Protein AF-A0AAD4DFZ8-F1 (afdb_monomer_lite)

InterPro domains:
  IPR004160 Translation elongation factor EFTu/EF1A, C-terminal [PF03143] (106-164)
  IPR004161 Translation elongation factor EFTu-like, domain 2 [PF03144] (29-102)
  IPR009000 Translation protein, beta-barrel domain superfamily [SSF50447] (11-107)
  IPR009001 Translation elongation factor EF1A/initiation factor IF2gamma, C-terminal [SSF50465] (112-164)
  IPR033720 Elongation factor Tu, domain 2 [cd03697] (15-105)
  IPR050055 Elongation factor Tu GTPase [PTHR43721] (11-178)

Foldseek 3Di:
DDDPDPCQAEQPAWWKWFFADWDADPPQGIKTKGATAYHKDFQQAWKWWAWQDDIFIWGQNWKDDPNDTDRMDTGRGTIITRIAGDPDGDDSVNDDGQIMITHPPQWHWDQKDKFWKFFAAVVSQADPFKDFFQDWDWKDAPNDTFIWTKHAPPPGGIDGHRDLPDDDDDDPDDDDHIIMIGTPITHIAGGDPPAGPGDWIDDRGMTTDGDDDDDDPDDDDDDD

Radius of gyration: 20.68 Å; chains: 1; bounding box: 51×57×60 Å

Organism: NCBI:txid604196

Sequence (224 aa):
MDSKAEDIGPVDGPFLMPIAGVYTISGRGTVVSGRIERGLVRVGDEVEIVGLRYTIQATCTGLEMFHKSLSEAKAGDNVGVLLHGVKRGVKREDLERGQVLAKPGSIKAYAEFEAKVHVLSKEEGGRQLPFFSDYRPQFYFRIVDISGSIELPEGKELVAPGDDNNPQPNRSHHEETFTKKKSTMPWISFNKTGHVELGFFEQKNIMVFRKSDDPPDLNPTGHV

Secondary structure (DSSP, 8-state):
----------TTSPPEEE--EEEEETTTEEEEEEE--BSEEETT-EEEEEESEEEEEEEEEEEEETTEEESEEETT-EEEEEEEESSS---GGG--BTBEEESTTSEEEEEEEEEEEE---TTTT--SS-EETTB--EEEETTEEEEEEEEPPTT--EE-TT---S-----SS-----EEEEEEEEEEEE-SSS---PPPEEETTEEEE---------------

Structure (mmCIF, N/CA/C/O backbone):
data_AF-A0AAD4DFZ8-F1
#
_entry.id   AF-A0AAD4DFZ8-F1
#
loop_
_atom_site.group_PDB
_atom_site.id
_atom_site.type_symbol
_atom_site.label_atom_id
_atom_site.label_alt_id
_atom_site.label_comp_id
_atom_site.label_asym_id
_atom_site.label_entity_id
_atom_site.label_seq_id
_atom_site.pdbx_PDB_ins_code
_atom_site.Cartn_x
_atom_site.Cartn_y
_atom_site.Cartn_z
_atom_site.occupancy
_atom_site.B_iso_or_equiv
_atom_site.auth_seq_id
_atom_site.auth_comp_id
_atom_site.auth_asym_id
_atom_site.auth_atom_id
_atom_site.pdbx_PDB_model_num
ATOM 1 N N . MET A 1 1 ? 26.128 5.327 21.885 1.00 37.16 1 MET A N 1
ATOM 2 C CA . MET A 1 1 ? 25.264 5.831 20.797 1.00 37.16 1 MET A CA 1
ATOM 3 C C . MET A 1 1 ? 24.724 4.601 20.109 1.00 37.16 1 MET A C 1
ATOM 5 O O . MET A 1 1 ? 25.375 4.076 19.214 1.00 37.16 1 MET A O 1
ATOM 9 N N . ASP A 1 2 ? 23.616 4.082 20.623 1.00 39.50 2 ASP A N 1
ATOM 10 C CA . ASP A 1 2 ? 23.009 2.864 20.099 1.00 39.50 2 ASP A CA 1
ATOM 11 C C . ASP A 1 2 ? 22.374 3.203 18.756 1.00 39.50 2 ASP A C 1
ATOM 13 O O . ASP A 1 2 ? 21.376 3.922 18.676 1.00 39.50 2 ASP A O 1
ATOM 17 N N . SER A 1 3 ? 23.017 2.753 17.681 1.00 41.94 3 SER A N 1
ATOM 18 C CA . SER A 1 3 ? 22.401 2.743 16.365 1.00 41.94 3 SER A CA 1
ATOM 19 C C . SER A 1 3 ? 21.238 1.761 16.446 1.00 41.94 3 SER A C 1
ATOM 21 O O . SER A 1 3 ? 21.432 0.552 16.543 1.00 41.94 3 SER A O 1
ATOM 23 N N . LYS A 1 4 ? 20.005 2.281 16.475 1.00 44.19 4 LYS A N 1
ATOM 24 C CA . LYS A 1 4 ? 18.825 1.456 16.217 1.00 44.19 4 LYS A CA 1
ATOM 25 C C . LYS A 1 4 ? 19.062 0.790 14.865 1.00 44.19 4 LYS A C 1
ATOM 27 O O . LYS A 1 4 ? 19.159 1.496 13.863 1.00 44.19 4 LYS A O 1
ATOM 32 N N . ALA A 1 5 ? 19.207 -0.533 14.851 1.00 47.81 5 ALA A N 1
ATOM 33 C CA . ALA A 1 5 ? 19.161 -1.293 13.614 1.00 47.81 5 ALA A CA 1
ATOM 34 C C . ALA A 1 5 ? 17.859 -0.900 12.903 1.00 47.81 5 ALA A C 1
ATOM 36 O O . ALA A 1 5 ? 16.781 -1.019 13.489 1.00 47.81 5 ALA A O 1
ATOM 37 N N . GLU A 1 6 ? 17.964 -0.330 11.701 1.00 50.34 6 GLU A N 1
ATOM 38 C CA . GLU A 1 6 ? 16.782 -0.082 10.885 1.00 50.34 6 GLU A CA 1
ATOM 39 C C . GLU A 1 6 ? 16.107 -1.428 10.637 1.00 50.34 6 GLU A C 1
ATOM 41 O O . GLU A 1 6 ? 16.759 -2.391 10.238 1.00 50.34 6 GLU A O 1
ATOM 46 N N . ASP A 1 7 ? 14.806 -1.494 10.900 1.00 54.72 7 ASP A N 1
ATOM 47 C CA . ASP A 1 7 ? 13.991 -2.650 10.559 1.00 54.72 7 ASP A CA 1
ATOM 48 C C . ASP A 1 7 ? 13.948 -2.760 9.023 1.00 54.72 7 ASP A C 1
ATOM 50 O O . ASP A 1 7 ? 13.258 -2.011 8.311 1.00 54.72 7 ASP A O 1
ATOM 54 N N . ILE A 1 8 ? 14.831 -3.606 8.494 1.00 59.16 8 ILE A N 1
ATOM 55 C CA . ILE A 1 8 ? 14.906 -3.979 7.087 1.00 59.16 8 ILE A CA 1
ATOM 56 C C . ILE A 1 8 ? 13.941 -5.151 6.951 1.00 59.16 8 ILE A C 1
ATOM 58 O O . ILE A 1 8 ? 14.222 -6.244 7.437 1.00 59.16 8 ILE A O 1
ATOM 62 N N . GLY A 1 9 ? 12.780 -4.910 6.340 1.00 60.78 9 GLY A N 1
ATOM 63 C CA . GLY A 1 9 ? 11.744 -5.934 6.232 1.00 60.78 9 GLY A CA 1
ATOM 64 C C . GLY A 1 9 ? 12.221 -7.205 5.509 1.00 60.78 9 GLY A C 1
ATOM 65 O O . GLY A 1 9 ? 13.266 -7.211 4.851 1.00 60.78 9 GLY A O 1
ATOM 66 N N . PRO A 1 10 ? 11.483 -8.321 5.630 1.00 74.25 10 PRO A N 1
ATOM 67 C CA . PRO A 1 10 ? 11.998 -9.627 5.244 1.00 74.25 10 PRO A CA 1
ATOM 68 C C . PRO A 1 10 ? 12.215 -9.730 3.730 1.00 74.25 10 PRO A C 1
ATOM 70 O O . PRO A 1 10 ? 11.312 -9.471 2.928 1.00 74.25 10 PRO A O 1
ATOM 73 N N . VAL A 1 11 ? 13.413 -10.168 3.335 1.00 76.31 11 VAL A N 1
ATOM 74 C CA . VAL A 1 11 ? 13.773 -10.403 1.926 1.00 76.31 11 VAL A CA 1
ATOM 75 C C . VAL A 1 11 ? 13.082 -11.656 1.372 1.00 76.31 11 VAL A C 1
ATOM 77 O O . VAL A 1 11 ? 12.754 -11.696 0.190 1.00 76.31 11 VAL A O 1
ATOM 80 N N . ASP A 1 12 ? 12.762 -12.636 2.221 1.00 75.31 12 ASP A N 1
ATOM 81 C CA . ASP A 1 12 ? 12.193 -13.932 1.812 1.00 75.31 12 ASP A CA 1
ATOM 82 C C . ASP A 1 12 ? 10.672 -13.907 1.535 1.00 75.31 12 ASP A C 1
ATOM 84 O O . ASP A 1 12 ? 10.039 -14.943 1.331 1.00 75.31 12 ASP A O 1
ATOM 88 N N . GLY A 1 13 ? 10.052 -12.722 1.512 1.00 83.88 13 GLY A N 1
ATOM 89 C CA . GLY A 1 13 ? 8.619 -12.548 1.254 1.00 83.88 13 GLY A CA 1
ATOM 90 C C . GLY A 1 13 ? 8.271 -12.155 -0.191 1.00 83.88 13 GLY A C 1
ATOM 91 O O . GLY A 1 13 ? 9.140 -11.770 -0.973 1.00 83.88 13 GLY A O 1
ATOM 92 N N . PRO A 1 14 ? 6.980 -12.194 -0.580 1.00 90.69 14 PRO A N 1
ATOM 93 C CA . PRO A 1 14 ? 6.557 -11.652 -1.867 1.00 90.69 14 PRO A CA 1
ATOM 94 C C . PRO A 1 14 ? 6.787 -10.137 -1.911 1.00 90.69 14 PRO A C 1
ATOM 96 O O . PRO A 1 14 ? 6.485 -9.439 -0.935 1.00 90.69 14 PRO A O 1
ATOM 99 N N . PHE A 1 15 ? 7.279 -9.664 -3.062 1.00 94.88 15 PHE A N 1
ATOM 100 C CA . PHE A 1 15 ? 7.566 -8.257 -3.331 1.00 94.88 15 PHE A CA 1
ATOM 101 C C . PHE A 1 15 ? 6.395 -7.345 -2.969 1.00 94.88 15 PHE A C 1
ATOM 103 O O . PHE A 1 15 ? 5.250 -7.621 -3.343 1.00 94.88 15 PHE A O 1
ATOM 110 N N . LEU A 1 16 ? 6.710 -6.266 -2.257 1.00 93.50 16 LEU A N 1
ATOM 111 C CA . LEU A 1 16 ? 5.768 -5.255 -1.805 1.00 93.50 16 LEU A CA 1
ATOM 112 C C . LEU A 1 16 ? 6.501 -3.924 -1.618 1.00 93.50 16 LEU A C 1
ATOM 114 O O . LEU A 1 16 ? 7.424 -3.808 -0.808 1.00 93.50 16 LEU A O 1
ATOM 118 N N . MET A 1 17 ? 6.048 -2.911 -2.346 1.00 95.00 17 MET A N 1
ATOM 119 C CA . MET A 1 17 ? 6.567 -1.552 -2.279 1.00 95.00 17 MET A CA 1
ATOM 120 C C . MET A 1 17 ? 5.404 -0.549 -2.327 1.00 95.00 17 MET A C 1
ATOM 122 O O . MET A 1 17 ? 4.762 -0.409 -3.373 1.00 95.00 17 MET A O 1
ATOM 126 N N . PRO A 1 18 ? 5.107 0.170 -1.230 1.00 93.56 18 PRO A N 1
ATOM 127 C CA . PRO A 1 18 ? 4.174 1.290 -1.272 1.00 93.56 18 PRO A CA 1
ATOM 128 C C . PRO A 1 18 ? 4.669 2.387 -2.216 1.00 93.56 18 PRO A C 1
ATOM 130 O O . PRO A 1 18 ? 5.837 2.774 -2.186 1.00 93.56 18 PRO A O 1
ATOM 133 N N . ILE A 1 19 ? 3.764 2.912 -3.036 1.00 94.75 19 ILE A N 1
ATOM 134 C CA . ILE A 1 19 ? 4.054 3.976 -3.995 1.00 94.75 19 ILE A CA 1
ATOM 135 C C . ILE A 1 19 ? 4.011 5.318 -3.265 1.00 94.75 19 ILE A C 1
ATOM 137 O O . ILE A 1 19 ? 2.943 5.818 -2.909 1.00 94.75 19 ILE A O 1
ATOM 141 N N . ALA A 1 20 ? 5.184 5.912 -3.058 1.00 94.44 20 ALA A N 1
ATOM 142 C CA . ALA A 1 20 ? 5.375 7.225 -2.448 1.00 94.44 20 ALA A CA 1
ATOM 143 C C . ALA A 1 20 ? 5.309 8.374 -3.466 1.00 94.44 20 ALA A C 1
ATOM 145 O O . ALA A 1 20 ? 4.914 9.488 -3.111 1.00 94.44 20 ALA A O 1
ATOM 146 N N . GLY A 1 21 ? 5.664 8.111 -4.726 1.00 93.62 21 GLY A N 1
ATOM 147 C CA . GLY A 1 21 ? 5.651 9.100 -5.801 1.00 93.62 21 GLY A CA 1
ATOM 148 C C . GLY A 1 21 ? 5.379 8.485 -7.171 1.00 93.62 21 GLY A C 1
ATOM 149 O O . GLY A 1 21 ? 5.722 7.334 -7.428 1.00 93.62 21 GLY A O 1
ATOM 150 N N . VAL A 1 22 ? 4.766 9.276 -8.055 1.00 93.62 22 VAL A N 1
ATOM 151 C CA . VAL A 1 22 ? 4.457 8.901 -9.442 1.00 93.62 22 VAL A CA 1
ATOM 152 C C . VAL A 1 22 ? 4.999 9.974 -10.382 1.00 93.62 22 VAL A C 1
ATOM 154 O O . VAL A 1 22 ? 4.629 11.152 -10.314 1.00 93.62 22 VAL A O 1
ATOM 157 N N . TYR A 1 23 ? 5.844 9.565 -11.31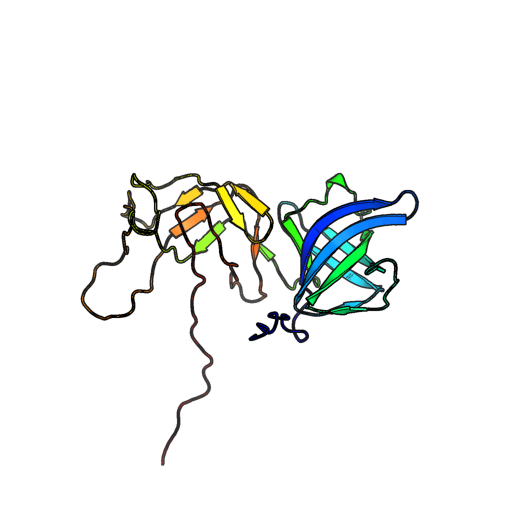9 1.00 91.31 23 TYR A N 1
ATOM 158 C CA . TYR A 1 23 ? 6.564 10.427 -12.251 1.00 91.31 23 TYR A CA 1
ATOM 159 C C . TYR A 1 23 ? 6.359 9.929 -13.674 1.00 91.31 23 TYR A C 1
ATOM 161 O O . TYR A 1 23 ? 6.221 8.737 -13.919 1.00 91.31 23 TYR A O 1
ATOM 169 N N . THR A 1 24 ? 6.344 10.843 -14.633 1.00 86.31 24 THR A N 1
ATOM 170 C CA . THR A 1 24 ? 6.298 10.480 -16.048 1.00 86.31 24 THR A CA 1
ATOM 171 C C . THR A 1 24 ? 7.539 11.037 -16.701 1.00 86.31 24 THR A C 1
ATOM 173 O O . THR A 1 24 ? 7.777 12.242 -16.659 1.00 86.31 24 THR A O 1
ATOM 176 N N . ILE A 1 25 ? 8.338 10.149 -17.281 1.00 84.38 25 ILE A N 1
ATOM 177 C CA . ILE A 1 25 ? 9.541 10.520 -18.010 1.00 84.38 25 ILE A CA 1
ATOM 178 C C . ILE A 1 25 ? 9.198 10.476 -19.493 1.00 84.38 25 ILE A C 1
ATOM 180 O O . ILE A 1 25 ? 8.852 9.419 -20.033 1.00 84.38 25 ILE A O 1
ATOM 184 N N . SER A 1 26 ? 9.289 11.636 -20.146 1.00 82.44 26 SER A N 1
ATOM 185 C CA . SER A 1 26 ? 9.019 11.767 -21.579 1.00 82.44 26 SER A CA 1
ATOM 186 C C . SER A 1 26 ? 9.838 10.746 -22.374 1.00 82.44 26 SER A C 1
ATOM 188 O O . SER A 1 26 ? 11.045 10.614 -22.172 1.00 82.44 26 SER A O 1
ATOM 190 N N . GLY A 1 27 ? 9.168 9.974 -23.231 1.00 81.06 27 GLY A N 1
ATOM 191 C CA . GLY A 1 27 ? 9.792 8.945 -24.067 1.00 81.06 27 GLY A CA 1
ATOM 192 C C . GLY A 1 27 ? 10.250 7.664 -23.353 1.00 81.06 27 GLY A C 1
ATOM 193 O O . GLY A 1 27 ? 10.668 6.740 -24.041 1.00 81.06 27 GLY A O 1
ATOM 194 N N . ARG A 1 28 ? 10.164 7.565 -22.016 1.00 82.88 28 ARG A N 1
ATOM 195 C CA . ARG A 1 28 ? 10.515 6.335 -21.269 1.00 82.88 28 ARG A CA 1
ATOM 196 C C . ARG A 1 28 ? 9.317 5.650 -20.621 1.00 82.88 28 ARG A C 1
ATOM 198 O O . ARG A 1 28 ? 9.298 4.427 -20.559 1.00 82.88 28 ARG A O 1
ATOM 205 N N . GLY A 1 29 ? 8.325 6.413 -20.162 1.00 85.31 29 GLY A N 1
ATOM 206 C CA . GLY A 1 29 ? 7.119 5.870 -19.534 1.00 85.31 29 GLY A CA 1
ATOM 207 C C . GLY A 1 29 ? 6.886 6.394 -18.120 1.00 85.31 29 GLY A C 1
ATOM 208 O O . GLY A 1 29 ? 7.374 7.463 -17.741 1.00 85.31 29 GLY A O 1
ATOM 209 N N . THR A 1 30 ? 6.100 5.645 -17.350 1.00 91.44 30 THR A N 1
ATOM 210 C CA . THR A 1 30 ? 5.734 6.002 -15.975 1.00 91.44 30 THR A CA 1
ATOM 211 C C . THR A 1 30 ? 6.671 5.329 -14.978 1.00 91.44 30 THR A C 1
ATOM 213 O O . THR A 1 30 ? 6.889 4.122 -15.038 1.00 91.44 30 THR A O 1
ATOM 216 N N . VAL A 1 31 ? 7.217 6.118 -14.057 1.00 93.25 31 VAL A N 1
ATOM 217 C CA . VAL A 1 31 ? 8.064 5.669 -12.952 1.00 93.25 31 VAL A CA 1
ATOM 218 C C . VAL A 1 31 ? 7.307 5.853 -11.646 1.00 93.25 31 VAL A C 1
ATOM 220 O O . VAL A 1 31 ? 6.766 6.929 -11.387 1.00 93.25 31 VAL A O 1
ATOM 223 N N . VAL A 1 32 ? 7.303 4.827 -10.806 1.00 96.00 32 VAL A N 1
ATOM 224 C CA . VAL A 1 32 ? 6.829 4.918 -9.421 1.00 96.00 32 VAL A CA 1
ATOM 225 C C . VAL A 1 32 ? 8.015 4.828 -8.473 1.00 96.00 32 VAL A C 1
ATOM 227 O O . VAL A 1 32 ? 8.966 4.111 -8.761 1.00 96.00 32 VAL A O 1
ATOM 230 N N . SER A 1 33 ? 7.990 5.552 -7.360 1.00 96.19 33 SER A N 1
ATOM 231 C CA . SER A 1 33 ? 9.032 5.463 -6.334 1.00 96.19 33 SER A CA 1
ATOM 232 C C . SER A 1 33 ? 8.477 4.970 -5.009 1.00 96.19 33 SER A C 1
ATOM 234 O O . SER A 1 33 ? 7.313 5.215 -4.685 1.00 96.19 33 SER A O 1
ATOM 236 N N . GLY A 1 34 ? 9.318 4.298 -4.230 1.00 95.50 34 GLY A N 1
ATOM 237 C CA . GLY A 1 34 ? 8.964 3.824 -2.899 1.00 95.50 34 GLY A CA 1
ATOM 238 C C . GLY A 1 34 ? 10.125 3.138 -2.193 1.00 95.50 34 GLY A C 1
ATOM 239 O O . GLY A 1 34 ? 11.146 2.825 -2.809 1.00 95.50 34 GLY A O 1
ATOM 240 N N . ARG A 1 35 ? 9.948 2.898 -0.891 1.00 94.62 35 ARG A N 1
ATOM 241 C CA . ARG A 1 35 ? 10.805 1.989 -0.128 1.00 94.62 35 ARG A CA 1
ATOM 242 C C . ARG A 1 35 ? 10.232 0.584 -0.244 1.00 94.62 35 ARG A C 1
ATOM 244 O O . ARG A 1 35 ? 9.049 0.389 0.032 1.00 94.62 35 ARG A O 1
ATOM 251 N N . ILE A 1 36 ? 11.044 -0.388 -0.639 1.00 94.88 36 ILE A N 1
ATOM 252 C CA . ILE A 1 36 ? 10.620 -1.789 -0.645 1.00 94.88 36 ILE A CA 1
ATOM 253 C C . ILE A 1 36 ? 10.491 -2.231 0.810 1.00 94.88 36 ILE A C 1
ATOM 255 O O . ILE A 1 36 ? 11.450 -2.166 1.577 1.00 94.88 36 ILE A O 1
ATOM 259 N N . GLU A 1 37 ? 9.303 -2.671 1.204 1.00 89.62 37 GLU A N 1
ATOM 260 C CA . GLU A 1 37 ? 9.063 -3.126 2.575 1.00 89.62 37 GLU A CA 1
ATOM 261 C C . GLU A 1 37 ? 9.302 -4.623 2.724 1.00 89.62 37 GLU A C 1
ATOM 263 O O . GLU A 1 37 ? 9.660 -5.083 3.801 1.00 89.62 37 GLU A O 1
ATOM 268 N N . ARG A 1 38 ? 9.088 -5.396 1.656 1.00 91.31 38 ARG A N 1
ATOM 269 C CA . ARG A 1 38 ? 9.222 -6.852 1.683 1.00 91.31 38 ARG A CA 1
ATOM 270 C C . ARG A 1 38 ? 9.618 -7.391 0.319 1.00 91.31 38 ARG A C 1
ATOM 272 O O . ARG A 1 38 ? 9.148 -6.900 -0.709 1.00 91.31 38 ARG A O 1
ATOM 279 N N . GLY A 1 39 ? 10.405 -8.459 0.328 1.00 93.75 39 GLY A N 1
ATOM 280 C CA . GLY A 1 39 ? 10.760 -9.202 -0.872 1.00 93.75 39 GLY A CA 1
ATOM 281 C C . GLY A 1 39 ? 11.810 -8.517 -1.738 1.00 93.75 39 GLY A C 1
ATOM 282 O O . GLY A 1 39 ? 12.532 -7.622 -1.296 1.00 93.75 39 GLY A O 1
ATOM 283 N N . LEU A 1 40 ? 11.873 -8.956 -2.993 1.00 95.81 40 LEU A N 1
ATOM 284 C CA . LEU A 1 40 ? 12.763 -8.433 -4.026 1.00 95.81 40 LEU A CA 1
ATOM 285 C C . LEU A 1 40 ? 12.022 -8.296 -5.356 1.00 95.81 40 LEU A C 1
ATOM 287 O O . LEU A 1 40 ? 11.091 -9.056 -5.621 1.00 95.81 40 LEU A O 1
ATOM 291 N N . VAL A 1 41 ? 12.466 -7.365 -6.193 1.00 97.50 41 VAL A N 1
ATOM 292 C CA . VAL A 1 41 ? 11.992 -7.179 -7.570 1.00 97.50 41 VAL A CA 1
ATOM 293 C C . VAL A 1 41 ? 13.181 -7.101 -8.515 1.00 97.50 41 VAL A C 1
ATOM 295 O O . VAL A 1 41 ? 14.202 -6.491 -8.192 1.00 97.50 41 VAL A O 1
ATOM 298 N N . ARG A 1 42 ? 13.047 -7.704 -9.693 1.00 98.00 42 ARG A N 1
ATOM 299 C CA . ARG A 1 42 ? 14.035 -7.660 -10.771 1.00 98.00 42 ARG A CA 1
ATOM 300 C C . ARG A 1 42 ? 13.481 -6.957 -11.995 1.00 98.00 42 ARG A C 1
ATOM 302 O O . ARG A 1 42 ? 12.271 -6.907 -12.220 1.00 98.00 42 ARG A O 1
ATOM 309 N N . VAL A 1 43 ? 14.380 -6.424 -12.816 1.00 97.69 43 VAL A N 1
ATOM 310 C CA . VAL A 1 43 ? 14.005 -5.989 -14.163 1.00 97.69 43 VAL A CA 1
ATOM 311 C C . VAL A 1 43 ? 13.517 -7.208 -14.950 1.00 97.69 43 VAL A C 1
ATOM 313 O O . VAL A 1 43 ? 14.194 -8.231 -15.006 1.00 97.69 43 VAL A O 1
ATOM 316 N N . GLY A 1 44 ? 12.338 -7.087 -15.549 1.00 96.12 44 GLY A N 1
ATOM 317 C CA . GLY A 1 44 ? 11.622 -8.150 -16.248 1.00 96.12 44 GLY A CA 1
ATOM 318 C C . GLY A 1 44 ? 10.494 -8.785 -15.434 1.00 96.12 44 GLY A C 1
ATOM 319 O O . GLY A 1 44 ? 9.645 -9.445 -16.028 1.00 96.12 44 GLY A O 1
ATOM 320 N N . ASP A 1 45 ? 10.435 -8.567 -14.116 1.00 97.19 45 ASP A N 1
ATOM 321 C CA . ASP A 1 45 ? 9.375 -9.145 -13.288 1.00 97.19 45 ASP A CA 1
ATOM 322 C C . ASP A 1 45 ? 8.007 -8.525 -13.606 1.00 97.19 45 ASP A C 1
ATOM 324 O O . ASP A 1 45 ? 7.860 -7.306 -13.764 1.00 97.19 45 ASP A O 1
ATOM 328 N N . GLU A 1 46 ? 6.979 -9.372 -13.640 1.00 96.06 46 GLU A N 1
ATOM 329 C CA . GLU A 1 46 ? 5.587 -8.929 -13.606 1.00 96.06 46 GLU A CA 1
ATOM 330 C C . GLU A 1 46 ? 5.213 -8.450 -12.200 1.00 96.06 46 GLU A C 1
ATOM 332 O O . GLU A 1 46 ? 5.587 -9.050 -11.188 1.00 96.06 46 GLU A O 1
ATOM 337 N N . VAL A 1 47 ? 4.443 -7.368 -12.149 1.00 96.00 47 VAL A N 1
ATOM 338 C CA . VAL A 1 47 ? 3.998 -6.696 -10.929 1.00 96.00 47 VAL A CA 1
ATOM 339 C C . VAL A 1 47 ? 2.555 -6.221 -11.078 1.00 96.00 47 VAL A C 1
ATOM 341 O O . VAL A 1 47 ? 2.075 -5.937 -12.174 1.00 96.00 47 VAL A O 1
ATOM 344 N N . GLU A 1 48 ? 1.865 -6.091 -9.953 1.00 94.00 48 GLU A N 1
ATOM 345 C CA . GLU A 1 48 ? 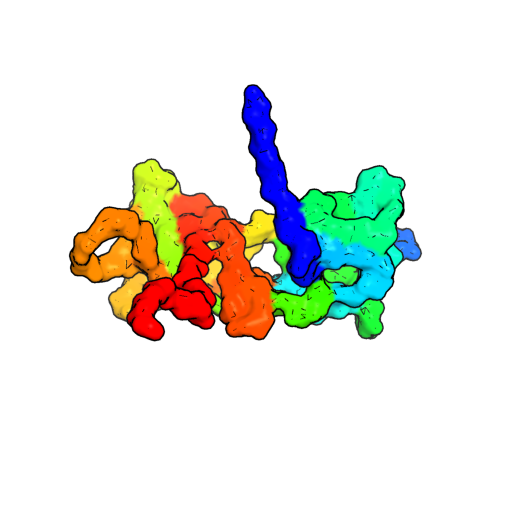0.533 -5.501 -9.868 1.00 94.00 48 GLU A CA 1
ATOM 346 C C . GLU A 1 48 ? 0.581 -4.189 -9.094 1.00 94.00 48 GLU A C 1
ATOM 348 O O . GLU A 1 48 ? 1.231 -4.097 -8.053 1.00 94.00 48 GLU A O 1
ATOM 353 N N . ILE A 1 49 ? -0.160 -3.192 -9.571 1.00 93.31 49 ILE A N 1
ATOM 354 C CA . ILE A 1 49 ? -0.518 -2.012 -8.791 1.00 93.31 49 ILE A CA 1
ATOM 355 C C . ILE A 1 49 ? -1.874 -2.288 -8.157 1.00 93.31 49 ILE A C 1
ATOM 357 O O . ILE A 1 49 ? -2.860 -2.498 -8.865 1.00 93.31 49 ILE A O 1
ATOM 361 N N . VAL A 1 50 ? -1.916 -2.302 -6.829 1.00 89.62 50 VAL A N 1
ATOM 362 C CA . VAL A 1 50 ? -3.094 -2.666 -6.036 1.00 89.62 50 VAL A CA 1
ATOM 363 C C . VAL A 1 50 ? -3.497 -1.496 -5.142 1.00 89.62 50 VAL A C 1
ATOM 365 O O . VAL A 1 50 ? -2.638 -0.795 -4.607 1.00 89.62 50 VAL A O 1
ATOM 368 N N . GLY A 1 51 ? -4.806 -1.323 -4.939 1.00 84.88 51 GLY A N 1
ATOM 369 C CA . GLY A 1 51 ? -5.381 -0.350 -4.007 1.00 84.88 51 GLY A CA 1
ATOM 370 C C . GLY A 1 51 ? -5.858 0.944 -4.650 1.00 84.88 51 GLY A C 1
ATOM 371 O O . GLY A 1 51 ? -5.438 1.295 -5.752 1.00 84.88 51 GLY A O 1
ATOM 372 N N . LEU A 1 52 ? -6.753 1.631 -3.933 1.00 81.75 52 LEU A N 1
ATOM 373 C CA . LEU A 1 52 ? -7.477 2.871 -4.261 1.00 81.75 52 LEU A CA 1
ATOM 374 C C . LEU A 1 52 ? -8.361 2.799 -5.516 1.00 81.75 52 LEU A C 1
ATOM 376 O O . LEU A 1 52 ? -9.429 3.399 -5.570 1.00 81.75 52 LEU A O 1
ATOM 380 N N . ARG A 1 53 ? -7.960 2.013 -6.509 1.00 83.00 53 ARG A N 1
ATOM 381 C CA . ARG A 1 53 ? -8.614 1.817 -7.799 1.00 83.00 53 ARG A CA 1
ATOM 382 C C . ARG A 1 53 ? -8.617 0.331 -8.151 1.00 83.00 53 ARG A C 1
ATOM 384 O O . ARG A 1 53 ? -8.337 -0.532 -7.318 1.00 83.00 53 ARG A O 1
ATOM 391 N N . TYR A 1 54 ? -8.965 0.041 -9.400 1.00 84.00 54 TYR A N 1
ATOM 392 C CA . TYR A 1 54 ? -8.852 -1.294 -9.967 1.00 84.00 54 TYR A CA 1
ATOM 393 C C . TYR A 1 54 ? -7.383 -1.734 -10.043 1.00 84.00 54 TYR A C 1
ATOM 395 O O . TYR A 1 54 ? -6.495 -0.916 -10.274 1.00 84.00 54 TYR A O 1
ATOM 403 N N . THR A 1 55 ? -7.132 -3.033 -9.861 1.00 88.69 55 THR A N 1
ATOM 404 C CA . THR A 1 55 ? -5.783 -3.600 -9.971 1.00 88.69 55 THR A CA 1
ATOM 405 C C . THR A 1 55 ? -5.277 -3.534 -11.410 1.00 88.69 55 THR A C 1
ATOM 407 O O . THR A 1 55 ? -5.995 -3.898 -12.346 1.00 88.69 55 THR A O 1
ATOM 410 N N . ILE A 1 56 ? -4.021 -3.121 -11.583 1.00 91.00 56 ILE A N 1
ATOM 411 C CA . ILE A 1 56 ? -3.371 -2.974 -12.891 1.00 91.00 56 ILE A CA 1
ATOM 412 C C . ILE A 1 56 ? -2.162 -3.899 -12.965 1.00 91.00 56 ILE A C 1
ATOM 414 O O . ILE A 1 56 ? -1.335 -3.904 -12.062 1.00 91.00 56 ILE A O 1
ATOM 418 N N . GLN A 1 57 ? -2.047 -4.645 -14.062 1.00 92.69 57 GLN A N 1
ATOM 419 C CA . GLN A 1 57 ? -0.871 -5.463 -14.369 1.00 92.69 57 GLN A CA 1
ATOM 420 C C . GLN A 1 57 ? 0.185 -4.631 -15.095 1.00 92.69 57 GLN A C 1
ATOM 422 O O . GLN A 1 57 ? -0.128 -3.925 -16.063 1.00 92.69 57 GLN A O 1
ATOM 427 N N . ALA A 1 58 ? 1.435 -4.772 -14.681 1.00 94.06 58 ALA A N 1
ATOM 428 C CA . ALA A 1 58 ? 2.578 -4.111 -15.284 1.00 94.06 58 ALA A CA 1
ATOM 429 C C . ALA A 1 58 ? 3.817 -5.014 -15.264 1.00 94.06 58 ALA A C 1
ATOM 431 O O . ALA A 1 58 ? 3.861 -6.044 -14.597 1.00 94.06 58 ALA A O 1
ATOM 432 N N . THR A 1 59 ? 4.844 -4.595 -15.989 1.00 94.88 59 THR A N 1
ATOM 433 C CA . THR A 1 59 ? 6.180 -5.184 -15.943 1.00 94.88 59 THR A CA 1
ATOM 434 C C . THR A 1 59 ? 7.155 -4.140 -15.418 1.00 94.88 59 THR A C 1
ATOM 436 O O . THR A 1 59 ? 7.123 -2.983 -15.849 1.00 94.88 59 THR A O 1
ATOM 439 N N . CYS A 1 60 ? 8.031 -4.551 -14.505 1.00 96.06 60 CYS A N 1
ATOM 440 C CA . CYS A 1 60 ? 9.195 -3.779 -14.098 1.00 96.06 60 CYS A CA 1
ATOM 441 C C . CYS A 1 60 ? 10.202 -3.761 -15.254 1.00 96.06 60 CYS A C 1
ATOM 443 O O . CYS A 1 60 ? 10.863 -4.759 -15.521 1.00 96.06 60 CYS A O 1
ATOM 445 N N . THR A 1 61 ? 10.332 -2.649 -15.973 1.00 95.38 61 THR A N 1
ATOM 446 C CA . THR A 1 61 ? 11.260 -2.544 -17.117 1.00 95.38 61 THR A CA 1
ATOM 447 C C . THR A 1 61 ? 12.552 -1.812 -16.781 1.00 95.38 61 THR A C 1
ATOM 449 O O . THR A 1 61 ? 13.445 -1.717 -17.618 1.00 95.38 61 THR A O 1
ATOM 452 N N . GLY A 1 62 ? 12.670 -1.284 -15.567 1.00 95.56 62 GLY A N 1
ATOM 453 C CA . GLY A 1 62 ? 13.880 -0.630 -15.094 1.00 95.56 62 GLY A CA 1
ATOM 454 C C . GLY A 1 62 ? 13.809 -0.333 -13.604 1.00 95.56 62 GLY A C 1
ATOM 455 O O . GLY A 1 62 ? 12.738 -0.036 -13.078 1.00 95.56 62 GLY A O 1
ATOM 456 N N . LEU A 1 63 ? 14.962 -0.396 -12.947 1.00 97.69 63 LEU A N 1
ATOM 457 C CA . LEU A 1 63 ? 15.141 -0.051 -11.542 1.00 97.69 63 LEU A CA 1
ATOM 458 C C . LEU A 1 63 ? 16.246 0.994 -11.436 1.00 97.69 63 LEU A C 1
ATOM 460 O O . LEU A 1 63 ? 17.310 0.826 -12.034 1.00 97.69 63 LEU A O 1
ATOM 464 N N . GLU A 1 64 ? 16.003 2.059 -10.679 1.00 95.06 64 GLU A N 1
ATOM 465 C CA . GLU A 1 64 ? 16.978 3.123 -10.449 1.00 95.06 64 GLU A CA 1
ATOM 466 C C . GLU A 1 64 ? 17.035 3.506 -8.969 1.00 95.06 64 GLU A C 1
ATOM 468 O O . GLU A 1 64 ? 16.012 3.763 -8.337 1.00 95.06 64 GLU A O 1
ATOM 473 N N . MET A 1 65 ? 18.244 3.592 -8.422 1.00 94.06 65 MET A N 1
ATOM 474 C CA . MET A 1 65 ? 18.504 4.120 -7.085 1.00 94.06 65 MET A CA 1
ATOM 475 C C . MET A 1 65 ? 19.671 5.107 -7.164 1.00 94.06 65 MET A C 1
ATOM 477 O O . MET A 1 65 ? 20.742 4.755 -7.649 1.00 94.06 65 MET A O 1
ATOM 481 N N . PHE A 1 66 ? 19.478 6.342 -6.685 1.00 86.81 66 PHE A N 1
ATOM 482 C CA . PHE A 1 66 ? 20.516 7.388 -6.662 1.00 86.81 66 PHE A CA 1
ATOM 483 C C . PHE A 1 66 ? 21.289 7.527 -7.993 1.00 86.81 66 PHE A C 1
ATOM 485 O O . PHE A 1 66 ? 22.519 7.479 -8.011 1.00 86.81 66 PHE A O 1
ATOM 492 N N . HIS A 1 67 ? 20.571 7.677 -9.114 1.00 84.12 67 HIS A N 1
ATOM 493 C CA . HIS A 1 67 ? 21.137 7.799 -10.470 1.00 84.12 67 HIS A CA 1
ATOM 494 C C . HIS A 1 67 ? 21.905 6.572 -10.984 1.00 84.12 67 HIS A C 1
ATOM 496 O O . HIS A 1 67 ? 22.647 6.667 -11.963 1.00 84.12 67 HIS A O 1
ATOM 502 N N . LYS A 1 68 ? 21.741 5.413 -10.342 1.00 92.19 68 LYS A N 1
ATOM 503 C CA . LYS A 1 68 ? 22.319 4.143 -10.782 1.00 92.19 68 LYS A CA 1
ATOM 504 C C . LYS A 1 68 ? 21.218 3.185 -11.194 1.00 92.19 68 LYS A C 1
ATOM 506 O O . LYS A 1 68 ? 20.285 2.949 -10.427 1.00 92.19 68 LYS A O 1
ATOM 511 N N . SER A 1 69 ? 21.368 2.600 -12.375 1.00 94.69 69 SER A N 1
ATOM 512 C CA . SER A 1 69 ? 20.519 1.497 -12.815 1.00 94.69 69 SER A CA 1
ATOM 513 C C . SER A 1 69 ? 20.857 0.227 -12.042 1.00 94.69 69 SER A C 1
ATOM 515 O O . SER A 1 69 ? 22.030 -0.082 -11.825 1.00 94.69 69 SER A O 1
ATOM 517 N N . LEU A 1 70 ? 19.827 -0.522 -11.666 1.00 96.25 70 LEU A N 1
ATOM 518 C CA . LEU A 1 70 ? 19.936 -1.790 -10.956 1.00 96.25 70 LEU A CA 1
ATOM 519 C C . LEU A 1 70 ? 19.308 -2.913 -11.787 1.00 96.25 70 LEU A C 1
ATOM 521 O O . LEU A 1 70 ? 18.359 -2.689 -12.538 1.00 96.25 70 LEU A O 1
ATOM 525 N N . SER A 1 71 ? 19.818 -4.134 -11.630 1.00 96.56 71 SER A N 1
ATOM 526 C CA . SER A 1 71 ? 19.167 -5.344 -12.151 1.00 96.56 71 SER A CA 1
ATOM 527 C C . SER A 1 71 ? 18.113 -5.894 -11.187 1.00 96.56 71 SER A C 1
ATOM 529 O O . SER A 1 71 ? 17.147 -6.518 -11.623 1.00 96.56 71 SER A O 1
ATOM 531 N N . GLU A 1 72 ? 18.289 -5.653 -9.886 1.00 97.00 72 GLU A N 1
ATOM 532 C CA . GLU A 1 72 ? 17.379 -6.058 -8.816 1.00 97.00 72 GLU A CA 1
ATOM 533 C C . GLU A 1 72 ? 17.419 -5.071 -7.642 1.00 97.00 72 GLU A C 1
ATOM 535 O O . GLU A 1 72 ? 18.405 -4.355 -7.461 1.00 97.00 72 GLU A O 1
ATOM 540 N N . ALA A 1 73 ? 16.343 -5.036 -6.859 1.00 97.19 73 ALA A N 1
ATOM 541 C CA . ALA A 1 73 ? 16.215 -4.263 -5.626 1.00 97.19 73 ALA A CA 1
ATOM 542 C C . ALA A 1 73 ? 15.455 -5.090 -4.577 1.00 97.19 73 ALA A C 1
ATOM 544 O O . ALA A 1 73 ? 14.617 -5.925 -4.930 1.00 97.19 73 ALA A O 1
ATOM 545 N N . LYS A 1 74 ? 15.741 -4.875 -3.293 1.00 96.12 74 LYS A N 1
ATOM 546 C CA . LYS A 1 74 ? 15.214 -5.682 -2.179 1.00 96.12 74 LYS A CA 1
ATOM 547 C C . LYS A 1 74 ? 14.684 -4.829 -1.031 1.00 96.12 74 LYS A C 1
ATOM 549 O O . LYS A 1 74 ? 14.870 -3.618 -0.999 1.00 96.12 74 LYS A O 1
ATOM 554 N N . ALA A 1 75 ? 14.024 -5.472 -0.074 1.00 93.88 75 ALA A N 1
ATOM 555 C CA . ALA A 1 75 ? 13.529 -4.825 1.135 1.00 93.88 75 ALA A CA 1
ATOM 556 C C . ALA A 1 75 ? 14.584 -3.912 1.794 1.00 93.88 75 ALA A C 1
ATOM 558 O O . ALA A 1 75 ? 15.752 -4.279 1.926 1.00 93.88 75 ALA A O 1
ATOM 559 N N . GLY A 1 76 ? 14.153 -2.710 2.179 1.00 91.81 76 GLY A N 1
ATOM 560 C CA . GLY A 1 76 ? 14.998 -1.620 2.671 1.00 91.81 76 GLY A CA 1
ATOM 561 C C . GLY A 1 76 ? 15.364 -0.579 1.608 1.00 91.81 76 GLY A C 1
ATOM 562 O O . GLY A 1 76 ? 15.510 0.596 1.955 1.00 91.81 76 GLY A O 1
ATOM 563 N N . ASP A 1 77 ? 15.435 -0.971 0.334 1.00 95.00 77 ASP A N 1
ATOM 564 C CA . ASP A 1 77 ? 15.858 -0.104 -0.767 1.00 95.00 77 ASP A CA 1
ATOM 565 C C . ASP A 1 77 ? 14.813 0.969 -1.096 1.00 95.00 77 ASP A C 1
ATOM 567 O O . ASP A 1 77 ? 13.626 0.677 -1.246 1.00 95.00 77 ASP A O 1
ATOM 571 N N . ASN A 1 78 ? 15.264 2.214 -1.275 1.00 96.06 78 ASN A N 1
ATOM 572 C CA . ASN A 1 78 ? 14.460 3.288 -1.862 1.00 96.06 78 ASN A CA 1
ATOM 573 C C . ASN A 1 78 ? 14.727 3.340 -3.368 1.00 96.06 78 ASN A C 1
ATOM 575 O O . ASN A 1 78 ? 15.819 3.724 -3.783 1.00 96.06 78 ASN A O 1
ATOM 579 N N . VAL A 1 79 ? 13.751 2.951 -4.185 1.00 97.25 79 VAL A N 1
ATOM 580 C CA . VAL A 1 79 ? 13.956 2.719 -5.620 1.00 97.25 79 VAL A CA 1
ATOM 581 C C . VAL A 1 79 ? 12.892 3.419 -6.464 1.00 97.25 79 VAL A C 1
ATOM 583 O O . VAL A 1 79 ? 11.739 3.565 -6.055 1.00 97.25 79 VAL A O 1
ATOM 586 N N . GLY A 1 80 ? 13.289 3.868 -7.653 1.00 97.25 80 GLY A N 1
ATOM 587 C CA . GLY A 1 80 ? 12.394 4.205 -8.753 1.00 97.25 80 GLY A CA 1
ATOM 588 C C . GLY A 1 80 ? 12.213 2.995 -9.668 1.00 97.25 80 GLY A C 1
ATOM 589 O O . GLY A 1 80 ? 13.192 2.434 -10.155 1.00 97.25 80 GLY A O 1
ATOM 590 N N . VAL A 1 81 ? 10.968 2.601 -9.915 1.00 97.12 81 VAL A N 1
ATOM 591 C CA . VAL A 1 81 ? 10.592 1.472 -10.769 1.00 97.12 81 VAL A CA 1
ATOM 592 C C . VAL A 1 81 ? 9.922 2.006 -12.025 1.00 97.12 81 VAL A C 1
ATOM 594 O O . VAL A 1 81 ? 8.856 2.623 -11.954 1.00 97.12 81 VAL A O 1
ATOM 597 N N . LEU A 1 82 ? 10.543 1.781 -13.181 1.00 95.25 82 LEU A N 1
ATOM 598 C CA . LEU A 1 82 ? 9.948 2.074 -14.479 1.00 95.25 82 LEU A CA 1
ATOM 599 C C . LEU A 1 82 ? 8.963 0.962 -14.840 1.00 95.25 82 LEU A C 1
ATOM 601 O O . LEU A 1 82 ? 9.318 -0.217 -14.826 1.00 95.25 82 LEU A O 1
ATOM 605 N N . LEU A 1 83 ? 7.735 1.353 -15.171 1.00 93.94 83 LEU A N 1
ATOM 606 C CA . LEU A 1 83 ? 6.645 0.434 -15.458 1.00 93.94 83 LEU A CA 1
ATOM 607 C C . LEU A 1 83 ? 6.230 0.495 -16.925 1.00 93.94 83 LEU A C 1
ATOM 609 O O . LEU A 1 83 ? 6.046 1.573 -17.500 1.00 93.94 83 LEU A O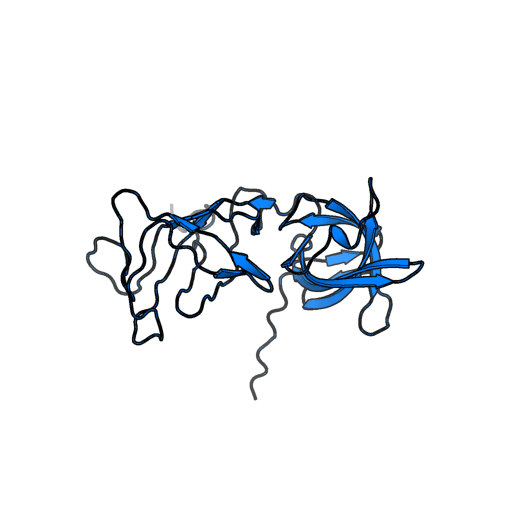 1
ATOM 613 N N . HIS A 1 84 ? 5.977 -0.683 -17.491 1.00 88.44 84 HIS A N 1
ATOM 614 C CA . HIS A 1 84 ? 5.303 -0.850 -18.773 1.00 88.44 84 HIS A CA 1
ATOM 615 C C . HIS A 1 84 ? 4.011 -1.652 -18.586 1.00 88.44 84 HIS A C 1
ATOM 617 O O . HIS A 1 84 ? 3.993 -2.641 -17.859 1.00 88.44 84 HIS A O 1
ATOM 623 N N . GLY A 1 85 ? 2.907 -1.217 -19.201 1.00 74.69 85 GLY A N 1
ATOM 624 C CA . GLY A 1 85 ? 1.610 -1.885 -19.037 1.00 74.69 85 GLY A CA 1
ATOM 625 C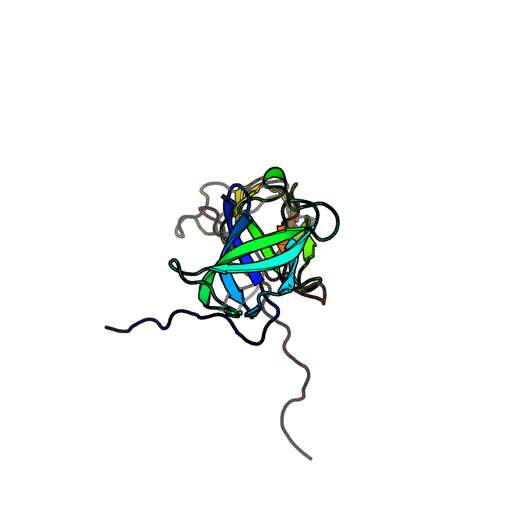 C . GLY A 1 85 ? 1.473 -3.116 -19.922 1.00 74.69 85 GLY A C 1
ATOM 626 O O . GLY A 1 85 ? 1.828 -3.064 -21.094 1.00 74.69 85 GLY A O 1
ATOM 627 N N . VAL A 1 86 ? 0.910 -4.199 -19.379 1.00 59.81 86 VAL A N 1
ATOM 628 C CA . VAL A 1 86 ? 0.831 -5.500 -20.077 1.00 59.81 86 VAL A CA 1
ATOM 629 C C . VAL A 1 86 ? -0.318 -5.562 -21.099 1.00 59.81 86 VAL A C 1
ATOM 631 O O . VAL A 1 86 ? -0.207 -6.242 -22.114 1.00 59.81 86 VAL A O 1
ATOM 634 N N . LYS A 1 87 ? -1.442 -4.864 -20.858 1.00 55.69 87 LYS A N 1
ATOM 635 C CA . LYS A 1 87 ? -2.654 -4.921 -21.721 1.00 55.69 87 LYS A CA 1
ATOM 636 C C . LYS A 1 87 ? -3.156 -3.558 -22.199 1.00 55.69 87 LYS A C 1
ATOM 638 O O . LYS A 1 87 ? -3.581 -3.404 -23.338 1.00 55.69 87 LYS A O 1
ATOM 643 N N . ARG A 1 88 ? -3.129 -2.569 -21.310 1.00 62.16 88 ARG A N 1
ATOM 644 C CA . ARG A 1 88 ? -3.289 -1.140 -21.594 1.00 62.16 88 ARG A CA 1
ATOM 645 C C . ARG A 1 88 ? -2.087 -0.492 -20.922 1.00 62.16 88 ARG A C 1
ATOM 647 O O . ARG A 1 88 ? -1.783 -0.864 -19.790 1.00 62.16 88 ARG A O 1
ATOM 654 N N . GLY A 1 89 ? -1.354 0.372 -21.622 1.00 65.38 89 GLY A N 1
ATOM 655 C CA . GLY A 1 89 ? -0.188 1.034 -21.031 1.00 65.38 89 GLY A CA 1
ATOM 656 C C . GLY A 1 89 ? -0.550 1.642 -19.673 1.00 65.38 89 GLY A C 1
ATOM 657 O O . GLY A 1 89 ? -1.643 2.190 -19.536 1.00 65.38 89 GLY A O 1
ATOM 658 N N . VAL A 1 90 ? 0.332 1.521 -18.676 1.00 75.25 90 VAL A N 1
ATOM 659 C CA . VAL A 1 90 ? 0.104 2.145 -17.367 1.00 75.25 90 VAL A CA 1
ATOM 660 C C . VAL A 1 90 ? 0.138 3.655 -17.553 1.00 75.25 90 VAL A C 1
ATOM 662 O O . VAL A 1 90 ? 1.200 4.242 -17.797 1.00 75.25 90 VAL A O 1
ATOM 665 N N . LYS A 1 91 ? -1.027 4.292 -17.465 1.00 81.88 91 LYS A N 1
ATOM 666 C CA . LYS A 1 91 ? -1.111 5.742 -17.541 1.00 81.88 91 LYS A CA 1
ATOM 667 C C . LYS A 1 91 ? -0.835 6.349 -16.178 1.00 81.88 91 LYS A C 1
ATOM 669 O O . LYS A 1 91 ? -1.168 5.784 -15.142 1.00 81.88 91 LYS A O 1
ATOM 674 N N . ARG A 1 92 ? -0.286 7.561 -16.193 1.00 83.38 92 ARG A N 1
ATOM 675 C CA . ARG A 1 92 ? -0.068 8.351 -14.979 1.00 83.38 92 ARG A CA 1
ATOM 676 C C . ARG A 1 92 ? -1.363 8.554 -14.185 1.00 83.38 92 ARG A C 1
ATOM 678 O O . ARG A 1 92 ? -1.322 8.502 -12.970 1.00 83.38 92 ARG A O 1
ATOM 685 N N . GLU A 1 93 ? -2.481 8.791 -14.871 1.00 86.75 93 GLU A N 1
ATOM 686 C CA . GLU A 1 93 ? -3.795 9.059 -14.260 1.00 86.75 93 GLU A CA 1
ATOM 687 C C . GLU A 1 93 ? -4.384 7.871 -13.488 1.00 86.75 93 GLU A C 1
ATOM 689 O O . GLU A 1 93 ? -5.236 8.065 -12.625 1.00 86.75 93 GLU A O 1
ATOM 694 N N . ASP A 1 94 ? -3.910 6.658 -13.774 1.00 86.62 94 ASP A N 1
ATOM 695 C CA . ASP A 1 94 ? -4.317 5.444 -13.072 1.00 86.62 94 ASP A CA 1
ATOM 696 C C . ASP A 1 94 ? -3.462 5.169 -11.820 1.00 86.62 94 ASP A C 1
ATOM 698 O O . ASP A 1 94 ? -3.779 4.262 -11.044 1.00 86.62 94 ASP A O 1
ATOM 702 N N . LEU A 1 95 ? -2.376 5.933 -11.641 1.00 90.88 95 LEU A N 1
ATOM 703 C CA . LEU A 1 95 ? -1.396 5.751 -10.581 1.00 90.88 95 LEU A CA 1
ATOM 704 C C . LEU A 1 95 ? -1.383 6.918 -9.600 1.00 90.88 95 LEU A C 1
ATOM 706 O O . LEU A 1 95 ? -1.243 8.080 -9.981 1.00 90.88 95 LEU A O 1
ATOM 710 N N . GLU A 1 96 ? -1.413 6.604 -8.312 1.00 90.50 96 GLU A N 1
ATOM 711 C CA . GLU A 1 96 ? -1.347 7.608 -7.257 1.00 90.50 96 GLU A CA 1
ATOM 712 C C . GLU A 1 96 ? -0.609 7.112 -6.010 1.00 90.50 96 GLU A C 1
ATOM 714 O O . GLU A 1 96 ? -0.447 5.913 -5.764 1.00 90.50 96 GLU A O 1
ATOM 719 N N . ARG A 1 97 ? -0.129 8.074 -5.215 1.00 90.75 97 ARG A N 1
ATOM 720 C CA . ARG A 1 97 ? 0.494 7.798 -3.919 1.00 90.75 97 ARG A CA 1
ATOM 721 C C . ARG A 1 97 ? -0.503 7.067 -3.020 1.00 90.75 97 ARG A C 1
ATOM 723 O O . ARG A 1 97 ? -1.656 7.471 -2.924 1.00 90.75 97 ARG A O 1
ATOM 730 N N . GLY A 1 98 ? -0.032 6.034 -2.326 1.00 86.31 98 GLY A N 1
ATOM 731 C CA . GLY A 1 98 ? -0.868 5.203 -1.454 1.00 86.31 98 GLY A CA 1
ATOM 732 C C . GLY A 1 98 ? -1.273 3.863 -2.049 1.00 86.31 98 GLY A C 1
ATOM 733 O O . GLY A 1 98 ? -1.665 2.967 -1.305 1.00 86.31 98 GLY A O 1
ATOM 734 N N . GLN A 1 99 ? -1.122 3.691 -3.362 1.00 91.19 99 GLN A N 1
ATOM 735 C CA . GLN A 1 99 ? -1.166 2.371 -3.983 1.00 91.19 99 GLN A CA 1
ATOM 736 C C . GLN A 1 99 ? 0.074 1.550 -3.610 1.00 91.19 99 GLN A C 1
ATOM 738 O O . GLN A 1 99 ? 1.077 2.087 -3.134 1.00 91.19 99 GLN A O 1
ATOM 743 N N . VAL A 1 100 ? 0.030 0.241 -3.841 1.00 92.56 100 VAL A N 1
ATOM 744 C CA . VAL A 1 100 ? 1.165 -0.661 -3.606 1.00 92.56 100 VAL A CA 1
ATOM 745 C C . VAL A 1 100 ? 1.509 -1.376 -4.896 1.00 92.56 100 VAL A C 1
ATOM 747 O O . VAL A 1 100 ? 0.636 -1.949 -5.546 1.00 92.56 100 VAL A O 1
ATOM 750 N N . LEU A 1 101 ? 2.796 -1.367 -5.229 1.00 95.38 101 LEU A N 1
ATOM 751 C CA . LEU A 1 101 ? 3.369 -2.246 -6.231 1.00 95.38 101 LEU A CA 1
ATOM 752 C C . LEU A 1 101 ? 3.713 -3.579 -5.562 1.00 95.38 101 LEU A C 1
ATOM 754 O O . LEU A 1 101 ? 4.417 -3.600 -4.551 1.00 95.38 101 LEU A O 1
ATOM 758 N N . ALA A 1 102 ? 3.209 -4.687 -6.091 1.00 95.19 102 ALA A N 1
ATOM 759 C CA . ALA A 1 102 ? 3.370 -5.992 -5.465 1.00 95.19 102 ALA A CA 1
ATOM 760 C C . ALA A 1 102 ? 3.566 -7.115 -6.474 1.00 95.19 102 ALA A C 1
ATOM 762 O O . ALA A 1 102 ? 3.233 -6.992 -7.652 1.00 95.19 102 ALA A O 1
ATOM 763 N N . LYS A 1 103 ? 4.067 -8.253 -5.987 1.00 94.94 103 LYS A N 1
ATOM 764 C CA . LYS A 1 103 ? 4.048 -9.497 -6.759 1.00 94.94 103 LYS A CA 1
ATOM 765 C C . LYS A 1 103 ? 2.594 -9.853 -7.125 1.00 94.94 103 LYS A C 1
ATOM 767 O O . LYS A 1 103 ? 1.748 -9.815 -6.222 1.00 94.94 103 LYS A O 1
ATOM 772 N N . PRO A 1 104 ? 2.292 -10.251 -8.372 1.00 93.50 104 PRO A N 1
ATOM 773 C CA . PRO A 1 104 ? 0.923 -10.526 -8.782 1.00 93.50 104 PRO A CA 1
ATOM 774 C C . PRO A 1 104 ? 0.215 -11.547 -7.886 1.00 93.50 104 PRO A C 1
ATOM 776 O O . PRO A 1 104 ? 0.786 -12.580 -7.517 1.00 93.50 104 PRO A O 1
ATOM 779 N N . GLY A 1 105 ? -1.018 -11.232 -7.482 1.00 87.94 105 GLY A N 1
ATOM 780 C CA . GLY A 1 105 ? -1.854 -12.084 -6.633 1.00 87.94 105 GLY A CA 1
ATOM 781 C C . GLY A 1 105 ? -1.322 -12.323 -5.213 1.00 87.94 105 GLY A C 1
ATOM 782 O O . GLY A 1 105 ? -1.826 -13.205 -4.511 1.00 87.94 105 GLY A O 1
ATOM 783 N N . SER A 1 106 ? -0.294 -11.589 -4.775 1.00 85.31 106 SER A N 1
ATOM 784 C CA . SER A 1 106 ? 0.247 -11.718 -3.415 1.00 85.31 106 SER A CA 1
ATOM 785 C C . SER A 1 106 ? -0.565 -10.952 -2.368 1.00 85.31 106 SER A C 1
ATOM 787 O O . SER A 1 106 ? -0.506 -11.284 -1.182 1.00 85.31 106 SER A O 1
ATOM 789 N N . ILE A 1 107 ? -1.325 -9.942 -2.800 1.00 82.38 107 ILE A N 1
ATOM 790 C CA . ILE A 1 107 ? -2.082 -9.026 -1.943 1.00 82.38 107 ILE A CA 1
ATOM 791 C C . ILE A 1 107 ? -3.437 -8.720 -2.590 1.00 82.38 107 ILE A C 1
ATOM 793 O O . ILE A 1 107 ? -3.608 -8.894 -3.797 1.00 82.38 107 ILE A O 1
ATOM 797 N N . LYS A 1 108 ? -4.412 -8.273 -1.795 1.00 77.50 108 LYS A N 1
ATOM 798 C CA . LYS A 1 108 ? -5.751 -7.899 -2.274 1.00 77.50 108 LYS A CA 1
ATOM 799 C C . LYS A 1 108 ? -6.170 -6.581 -1.647 1.00 77.50 108 LYS A C 1
ATOM 801 O O . LYS A 1 108 ? -5.813 -6.299 -0.510 1.00 77.50 108 LYS A O 1
ATOM 806 N N . ALA A 1 109 ? -6.945 -5.786 -2.372 1.00 78.00 109 ALA A N 1
ATOM 807 C CA . ALA A 1 109 ? -7.572 -4.610 -1.792 1.00 78.00 109 ALA A CA 1
ATOM 808 C C . ALA A 1 109 ? -8.994 -4.940 -1.320 1.00 78.00 109 ALA A C 1
ATOM 810 O O . ALA A 1 109 ? -9.741 -5.600 -2.042 1.00 78.00 109 ALA A O 1
ATOM 811 N N . TYR A 1 110 ? -9.370 -4.466 -0.135 1.00 76.38 110 TYR A N 1
ATOM 812 C CA . TYR A 1 110 ? -10.720 -4.582 0.419 1.00 76.38 110 TYR A CA 1
ATOM 813 C C . TYR A 1 110 ? -11.260 -3.187 0.711 1.00 76.38 110 TYR A C 1
ATOM 815 O O . TYR A 1 110 ? -10.494 -2.286 1.008 1.00 76.38 110 TYR A O 1
ATOM 823 N N . ALA A 1 111 ? -12.571 -2.981 0.622 1.00 72.44 111 ALA A N 1
ATOM 824 C CA . ALA A 1 111 ? -13.207 -1.736 1.069 1.00 72.44 111 ALA A CA 1
ATOM 825 C C . ALA A 1 111 ? -13.745 -1.860 2.505 1.00 72.44 111 ALA A C 1
ATOM 827 O O . ALA A 1 111 ? -13.881 -0.859 3.207 1.00 72.44 111 ALA A O 1
ATOM 828 N N . GLU A 1 112 ? -14.003 -3.091 2.952 1.00 72.75 112 GLU A N 1
ATOM 829 C CA . GLU A 1 112 ? -14.604 -3.403 4.244 1.00 72.75 112 GLU A CA 1
ATOM 830 C C . GLU A 1 112 ? -13.742 -4.398 5.023 1.00 72.75 112 GLU A C 1
ATOM 832 O O . GLU A 1 112 ? -13.158 -5.305 4.428 1.00 72.75 112 GLU A O 1
ATOM 837 N N . PHE A 1 113 ? -13.637 -4.206 6.338 1.00 71.69 113 PHE A N 1
ATOM 838 C CA . PHE A 1 113 ? -12.876 -5.084 7.229 1.00 71.69 113 PHE A CA 1
ATOM 839 C C . PHE A 1 113 ? -13.277 -4.914 8.688 1.00 71.69 113 PHE A C 1
ATOM 841 O O . PHE A 1 113 ? -13.835 -3.889 9.067 1.00 71.69 113 PHE A O 1
ATOM 848 N N . GLU A 1 114 ? -12.919 -5.889 9.513 1.00 70.62 114 GLU A N 1
ATOM 849 C CA . GLU A 1 114 ? -13.036 -5.813 10.967 1.00 70.62 114 GLU A CA 1
ATOM 850 C C . GLU A 1 114 ? -11.657 -5.612 11.591 1.00 70.62 114 GLU A C 1
ATOM 852 O O . GLU A 1 114 ? -10.664 -6.177 11.123 1.00 70.62 114 GLU A O 1
ATOM 857 N N . ALA A 1 115 ? -11.579 -4.787 12.633 1.00 68.81 115 ALA A N 1
ATOM 858 C CA . ALA A 1 115 ? -10.321 -4.517 13.316 1.00 68.81 115 ALA A CA 1
ATOM 859 C C . ALA A 1 115 ? -10.494 -4.330 14.817 1.00 68.81 115 ALA A C 1
ATOM 861 O O . ALA A 1 115 ? -11.573 -3.964 15.300 1.00 68.81 115 ALA A O 1
ATOM 862 N N . LYS A 1 116 ? -9.375 -4.529 15.527 1.00 65.69 116 LYS A N 1
ATOM 863 C CA . LYS A 1 116 ? -9.244 -4.142 16.921 1.00 65.69 116 LYS A CA 1
ATOM 864 C C . LYS A 1 116 ? -8.768 -2.690 17.032 1.00 65.69 116 LYS A C 1
ATOM 866 O O . LYS A 1 116 ? -7.838 -2.270 16.356 1.00 65.69 116 LYS A O 1
ATOM 871 N N . VAL A 1 117 ? -9.441 -1.893 17.847 1.00 67.06 117 VAL A N 1
ATOM 872 C CA . VAL A 1 117 ? -9.297 -0.438 17.946 1.00 67.06 117 VAL A CA 1
ATOM 873 C C . VAL A 1 117 ? -9.083 -0.073 19.404 1.00 67.06 117 VAL A C 1
ATOM 875 O O . VAL A 1 117 ? -9.946 -0.305 20.247 1.00 67.06 117 VAL A O 1
ATOM 878 N N . HIS A 1 118 ? -7.949 0.542 19.688 1.00 68.69 118 HIS A N 1
ATOM 879 C CA . HIS A 1 118 ? -7.676 1.125 20.983 1.00 68.69 118 HIS A CA 1
ATOM 880 C C . HIS A 1 118 ? -8.030 2.615 20.941 1.00 68.69 118 HIS A C 1
ATOM 882 O O . HIS A 1 118 ? -7.478 3.404 20.164 1.00 68.69 118 HIS A O 1
ATOM 888 N N . VAL A 1 119 ? -9.020 2.998 21.743 1.00 70.56 119 VAL A N 1
ATOM 889 C CA . VAL A 1 119 ? -9.514 4.373 21.780 1.00 70.56 119 VAL A CA 1
ATOM 890 C C . VAL A 1 119 ? -8.792 5.119 22.883 1.00 70.56 119 VAL A C 1
ATOM 892 O O . VAL A 1 119 ? -9.060 4.889 24.055 1.00 70.56 119 VAL A O 1
ATOM 895 N N . LEU A 1 120 ? -7.919 6.047 22.493 1.00 69.12 120 LEU A N 1
ATOM 896 C CA . LEU A 1 120 ? -7.111 6.808 23.440 1.00 69.12 120 LEU A CA 1
ATOM 897 C C . LEU A 1 120 ? -7.985 7.578 24.436 1.00 69.12 120 LEU A C 1
ATOM 899 O O . LEU A 1 120 ? -8.989 8.205 24.059 1.00 69.12 120 LEU A O 1
ATOM 903 N N . SER A 1 121 ? -7.574 7.556 25.700 1.00 71.94 121 SER A N 1
ATOM 904 C CA . SER A 1 121 ? -8.143 8.381 26.763 1.00 71.94 121 SER A CA 1
ATOM 905 C C . SER A 1 121 ? -7.801 9.858 26.551 1.00 71.94 121 SER A C 1
ATOM 907 O O . SER A 1 121 ? -6.935 10.206 25.751 1.00 71.94 121 SER A O 1
ATOM 909 N N . LYS A 1 122 ? -8.452 10.774 27.277 1.00 74.00 122 LYS A N 1
ATOM 910 C CA . LYS A 1 122 ? -8.135 12.214 27.179 1.00 74.00 122 LYS A CA 1
ATOM 911 C C . LYS A 1 122 ? -6.694 12.515 27.596 1.00 74.00 122 LYS A C 1
ATOM 913 O O . LYS A 1 122 ? -6.064 13.399 27.022 1.00 74.00 122 LYS A O 1
ATOM 918 N N . GLU A 1 123 ? -6.197 11.778 28.580 1.00 75.25 123 GLU A N 1
ATOM 919 C CA . GLU A 1 123 ? -4.853 11.877 29.146 1.00 75.25 123 GLU A CA 1
ATOM 920 C C . GLU A 1 123 ? -3.793 11.389 28.153 1.00 75.25 123 GLU A C 1
ATOM 922 O O . GLU A 1 123 ? -2.721 11.979 28.056 1.00 75.25 123 GLU A O 1
ATOM 927 N N . GLU A 1 124 ? -4.131 10.387 27.339 1.00 69.88 124 GLU A N 1
ATOM 928 C CA . GLU A 1 124 ? -3.315 9.898 26.219 1.00 69.88 124 GLU A CA 1
ATOM 929 C C . GLU A 1 124 ? -3.381 10.822 24.987 1.00 69.88 124 GLU A C 1
ATOM 931 O O . GLU A 1 124 ? -2.906 10.483 23.904 1.00 69.88 124 GLU A O 1
ATOM 936 N N . GLY A 1 125 ? -3.986 12.005 25.132 1.00 69.62 125 GLY A N 1
ATOM 937 C CA . GLY A 1 125 ? -4.190 12.958 24.046 1.00 69.62 125 GLY A CA 1
ATOM 938 C C . GLY A 1 125 ? -5.372 12.608 23.147 1.00 69.62 125 GLY A C 1
ATOM 939 O O . GLY A 1 125 ? -5.489 13.166 22.064 1.00 69.62 125 GLY A O 1
ATOM 940 N N . GLY A 1 126 ? -6.252 11.710 23.590 1.00 67.19 126 GLY A N 1
ATOM 941 C CA . GLY A 1 126 ? -7.430 11.211 22.898 1.00 67.19 126 GLY A CA 1
ATOM 942 C C . GLY A 1 126 ? -8.521 12.252 22.621 1.00 67.19 126 GLY A C 1
ATOM 943 O O . GLY A 1 126 ? -8.365 13.469 22.766 1.00 67.19 126 GLY A O 1
ATOM 944 N N . ARG A 1 127 ? -9.676 11.789 22.134 1.00 73.06 127 ARG A N 1
ATOM 945 C CA . ARG A 1 127 ? -10.802 12.683 21.818 1.00 73.06 127 ARG A CA 1
ATOM 946 C C . ARG A 1 127 ? -11.376 13.296 23.096 1.00 73.06 127 ARG A C 1
ATOM 948 O O . ARG A 1 127 ? -11.425 12.660 24.137 1.00 73.06 127 ARG A O 1
ATOM 955 N N . GLN A 1 128 ? -11.898 14.519 23.000 1.00 73.00 128 GLN A N 1
ATOM 956 C CA . GLN A 1 128 ? -12.620 15.135 24.122 1.00 73.00 128 GLN A CA 1
ATOM 957 C C . GLN A 1 128 ? -14.057 14.622 24.257 1.00 73.00 128 GLN A C 1
ATOM 959 O O . GLN A 1 128 ? -14.579 14.539 25.370 1.00 73.00 128 GLN A O 1
ATOM 964 N N . LEU A 1 129 ? -14.682 14.275 23.128 1.00 79.50 129 LEU A N 1
ATOM 965 C CA . LEU A 1 129 ? -16.059 13.799 23.049 1.00 79.50 129 LEU A CA 1
ATOM 966 C C . LEU A 1 129 ? -16.120 12.373 22.479 1.00 79.50 129 LEU A C 1
ATOM 968 O O . LEU A 1 129 ? -15.295 12.036 21.615 1.00 79.50 129 LEU A O 1
ATOM 972 N N . PRO A 1 130 ? -17.120 11.575 22.898 1.00 80.75 130 PRO A N 1
ATOM 973 C CA . PRO A 1 130 ? -17.420 10.278 22.299 1.00 80.75 130 PRO A CA 1
ATOM 974 C C . PRO A 1 130 ? -17.631 10.337 20.779 1.00 80.75 130 PRO A C 1
ATOM 976 O O . PRO A 1 130 ? -17.766 11.411 20.176 1.00 80.75 130 PRO A O 1
ATOM 979 N N . PHE A 1 131 ? -17.671 9.168 20.147 1.00 78.62 131 PHE A N 1
ATOM 980 C CA . PHE A 1 131 ? -18.128 9.018 18.768 1.00 78.62 131 PHE A CA 1
ATOM 981 C C . PHE A 1 131 ? -19.195 7.927 18.662 1.00 78.62 131 PHE A C 1
ATOM 983 O O . PHE A 1 131 ? -19.248 7.014 19.483 1.00 78.62 131 PHE A O 1
ATOM 990 N N . PHE A 1 132 ? -20.056 8.060 17.656 1.00 83.12 132 PHE A N 1
ATOM 991 C CA . PHE A 1 132 ? -21.186 7.168 17.407 1.00 83.12 132 PHE A CA 1
ATOM 992 C C . PHE A 1 132 ? -20.889 6.209 16.248 1.00 83.12 132 PHE A C 1
ATOM 994 O O . PHE A 1 132 ? -19.902 6.384 15.527 1.00 83.12 132 PHE A O 1
ATOM 1001 N N . SER A 1 133 ? -21.756 5.218 16.043 1.00 78.25 133 SER A N 1
ATOM 1002 C CA . SER A 1 133 ? -21.751 4.430 14.802 1.00 78.25 133 SER A CA 1
ATOM 1003 C C . SER A 1 133 ? -21.967 5.330 13.567 1.00 78.25 133 SER A C 1
ATOM 1005 O O . SER A 1 133 ? -22.564 6.401 13.664 1.00 78.25 133 SER A O 1
ATOM 1007 N N . ASP A 1 134 ? -21.420 4.932 12.416 1.00 78.62 134 ASP A N 1
ATOM 1008 C CA . ASP A 1 134 ? -21.212 5.755 11.206 1.00 78.62 134 ASP A CA 1
ATOM 1009 C C . ASP A 1 134 ? -20.332 7.001 11.429 1.00 78.62 134 ASP A C 1
ATOM 1011 O O . ASP A 1 134 ? -20.347 7.944 10.637 1.00 78.62 134 ASP A O 1
ATOM 1015 N N . TYR A 1 135 ? -19.503 7.028 12.480 1.00 77.44 135 TYR A N 1
ATOM 1016 C CA . TYR A 1 135 ? -18.470 8.057 12.598 1.00 77.44 135 TYR A CA 1
ATOM 1017 C C . TYR A 1 135 ? -17.518 7.973 11.399 1.00 77.44 135 TYR A C 1
ATOM 1019 O O . TYR A 1 135 ? -17.019 6.894 11.072 1.00 77.44 135 TYR A O 1
ATOM 1027 N N . ARG A 1 136 ? -17.259 9.118 10.749 1.00 79.00 136 ARG A N 1
ATOM 1028 C CA . ARG A 1 136 ? -16.483 9.208 9.500 1.00 79.00 136 ARG A CA 1
ATOM 1029 C C . ARG A 1 136 ? -15.132 9.901 9.668 1.00 79.00 136 ARG A C 1
ATOM 1031 O O . ARG A 1 136 ? -14.994 11.071 9.301 1.00 79.00 136 ARG A O 1
ATOM 1038 N N . PRO A 1 137 ? -14.132 9.233 10.255 1.00 74.06 137 PRO A N 1
ATOM 1039 C CA . PRO A 1 137 ? -12.804 9.805 10.382 1.00 74.06 137 PRO A CA 1
ATOM 1040 C C . PRO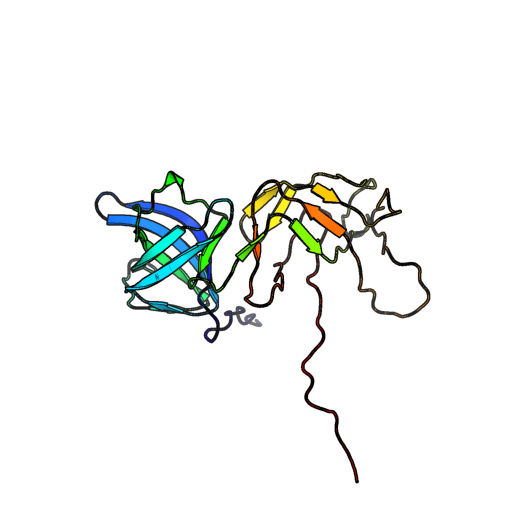 A 1 137 ? -11.981 9.739 9.085 1.00 74.06 137 PRO A C 1
ATOM 1042 O O . PRO A 1 137 ? -12.285 9.003 8.143 1.00 74.06 137 PRO A O 1
ATOM 1045 N N . GLN A 1 138 ? -10.877 10.491 9.089 1.00 71.69 138 GLN A N 1
ATOM 1046 C CA . GLN A 1 138 ? -9.759 10.275 8.173 1.00 71.69 138 GLN A CA 1
ATOM 1047 C C . GLN A 1 138 ? -8.830 9.211 8.749 1.00 71.69 138 GLN A C 1
ATOM 1049 O O . GLN A 1 138 ? -8.440 9.288 9.917 1.00 71.69 138 GLN A O 1
ATOM 1054 N N . PHE A 1 139 ? -8.473 8.237 7.921 1.00 69.88 139 PHE A N 1
ATOM 1055 C CA . PHE A 1 139 ? -7.615 7.128 8.287 1.00 69.88 139 PHE A CA 1
ATOM 1056 C C . PHE A 1 139 ? -6.251 7.221 7.626 1.00 69.88 139 PHE A C 1
ATOM 1058 O O . PHE A 1 139 ? -6.156 7.192 6.406 1.00 69.88 139 PHE A O 1
ATOM 1065 N N . TYR A 1 140 ? -5.206 7.256 8.437 1.00 66.25 140 TYR A N 1
ATOM 1066 C CA . TYR A 1 140 ? -3.821 7.258 7.991 1.00 66.25 140 TYR A CA 1
ATOM 1067 C C . TYR A 1 140 ? -3.318 5.818 7.862 1.00 66.25 140 TYR A C 1
ATOM 1069 O O . TYR A 1 140 ? -3.108 5.126 8.855 1.00 66.25 140 TYR A O 1
ATOM 1077 N N . PHE A 1 141 ? -3.149 5.349 6.631 1.00 69.44 141 PHE A N 1
ATOM 1078 C CA . PHE A 1 141 ? -2.601 4.035 6.322 1.00 69.44 141 PHE A CA 1
ATOM 1079 C C . PHE A 1 141 ? -1.243 4.196 5.651 1.00 69.44 141 PHE A C 1
ATOM 1081 O O . PHE A 1 141 ? -1.164 4.590 4.488 1.00 69.44 141 PHE A O 1
ATOM 1088 N N . ARG A 1 142 ? -0.162 3.842 6.353 1.00 71.38 142 ARG A N 1
ATOM 1089 C CA . ARG A 1 142 ? 1.223 3.993 5.870 1.00 71.38 142 ARG A CA 1
ATOM 1090 C C . ARG A 1 142 ? 1.526 5.426 5.406 1.00 71.38 142 ARG A C 1
ATOM 1092 O O . ARG A 1 142 ? 1.937 6.263 6.194 1.00 71.38 142 ARG A O 1
ATOM 1099 N N . ILE A 1 143 ? 1.343 5.688 4.115 1.00 72.25 143 ILE A N 1
ATOM 1100 C CA . ILE A 1 143 ? 1.695 6.930 3.422 1.00 72.25 143 ILE A CA 1
ATOM 1101 C C . ILE A 1 143 ? 0.483 7.634 2.798 1.00 72.25 143 ILE A C 1
ATOM 1103 O O . ILE A 1 143 ? 0.688 8.608 2.062 1.00 72.25 143 ILE A O 1
ATOM 1107 N N . VAL A 1 144 ? -0.732 7.121 3.029 1.00 73.88 144 VAL A N 1
ATOM 1108 C CA . VAL A 1 144 ? -1.983 7.627 2.453 1.00 73.88 144 VAL A CA 1
ATOM 1109 C C . VAL A 1 144 ? -3.048 7.871 3.509 1.00 73.88 144 VAL A C 1
ATOM 1111 O O . VAL A 1 144 ? -3.194 7.100 4.456 1.00 73.88 144 VAL A O 1
ATOM 1114 N N . ASP A 1 145 ? -3.835 8.912 3.267 1.00 75.19 145 ASP A N 1
ATOM 1115 C CA . ASP A 1 145 ? -4.978 9.288 4.081 1.00 75.19 145 ASP A CA 1
ATOM 1116 C C . ASP A 1 145 ? -6.247 8.885 3.325 1.00 75.19 145 ASP A C 1
ATOM 1118 O O . ASP A 1 145 ? -6.448 9.263 2.169 1.00 75.19 145 ASP A O 1
ATOM 1122 N N . ILE A 1 146 ? -7.098 8.083 3.957 1.00 72.88 146 ILE A N 1
ATOM 1123 C CA . ILE A 1 146 ? -8.316 7.533 3.367 1.00 72.88 146 ILE A CA 1
ATOM 1124 C C . ILE A 1 146 ? -9.493 7.856 4.277 1.00 72.88 146 ILE A C 1
ATOM 1126 O O . ILE A 1 146 ? -9.488 7.529 5.459 1.00 72.88 146 ILE A O 1
ATOM 1130 N N . SER A 1 147 ? -10.558 8.426 3.723 1.00 75.94 147 SER A N 1
ATOM 1131 C CA . SER A 1 147 ? -11.817 8.585 4.452 1.00 75.94 147 SER A CA 1
ATOM 1132 C C . SER A 1 147 ? -12.588 7.264 4.519 1.00 75.94 147 SER A C 1
ATOM 1134 O O . SER A 1 147 ? -12.622 6.481 3.565 1.00 75.94 147 SER A O 1
ATOM 1136 N N . GLY A 1 148 ? -13.262 7.011 5.634 1.00 75.00 148 GLY A N 1
ATOM 1137 C CA . GLY A 1 148 ? -14.196 5.891 5.748 1.00 75.00 148 GLY A CA 1
ATOM 1138 C C . GLY A 1 148 ? -15.129 6.068 6.934 1.00 75.00 148 GLY A C 1
ATOM 1139 O O . GLY A 1 148 ? -15.011 7.053 7.656 1.00 75.00 148 GLY A O 1
ATOM 1140 N N . SER A 1 149 ? -16.026 5.112 7.144 1.00 75.75 149 SER A N 1
ATOM 1141 C CA . SER A 1 149 ? -16.922 5.058 8.294 1.00 75.75 149 SER A CA 1
ATOM 1142 C C . SER A 1 149 ? -16.607 3.883 9.216 1.00 75.75 149 SER A C 1
ATOM 1144 O O . SER A 1 149 ? -16.123 2.832 8.791 1.00 75.75 149 SER A O 1
ATOM 1146 N N . ILE A 1 150 ? -16.871 4.093 10.499 1.00 77.62 150 ILE A N 1
ATOM 1147 C CA . ILE A 1 150 ? -16.787 3.109 11.576 1.00 77.62 150 ILE A CA 1
ATOM 1148 C C . ILE A 1 150 ? -18.205 2.621 11.862 1.00 77.62 150 ILE A C 1
ATOM 1150 O O . ILE A 1 150 ? -19.066 3.412 12.236 1.00 77.62 150 ILE A O 1
ATOM 1154 N N . GLU A 1 151 ? -18.434 1.325 11.712 1.00 77.19 151 GLU A N 1
ATOM 1155 C CA . GLU A 1 151 ? -19.649 0.628 12.121 1.00 77.19 151 GLU A CA 1
ATOM 1156 C C . GLU A 1 151 ? -19.353 -0.132 13.421 1.00 77.19 151 GLU A C 1
ATOM 1158 O O . GLU A 1 151 ? -18.484 -1.009 13.485 1.00 77.19 151 GLU A O 1
ATOM 1163 N N . LEU A 1 152 ? -20.037 0.262 14.493 1.00 81.19 152 LEU A N 1
ATOM 1164 C CA . LEU A 1 152 ? -19.893 -0.386 15.793 1.00 81.19 152 LEU A CA 1
ATOM 1165 C C . LEU A 1 152 ? -20.629 -1.738 15.812 1.00 81.19 152 LEU A C 1
ATOM 1167 O O . LEU A 1 152 ? -21.577 -1.918 15.044 1.00 81.19 152 LEU A O 1
ATOM 1171 N N . PRO A 1 153 ? -20.226 -2.683 16.682 1.00 78.06 153 PRO A N 1
ATOM 1172 C CA . PRO A 1 153 ? -20.945 -3.940 16.862 1.00 78.06 153 PRO A CA 1
ATOM 1173 C C . PRO A 1 153 ? -22.414 -3.729 17.237 1.00 78.06 153 PRO A C 1
ATOM 1175 O O . PRO A 1 153 ? -22.782 -2.715 17.835 1.00 78.06 153 PRO A O 1
ATOM 1178 N N . GLU A 1 154 ? -23.247 -4.723 16.930 1.00 77.81 154 GLU A N 1
ATOM 1179 C CA . GLU A 1 154 ? -24.670 -4.704 17.265 1.00 77.81 154 GLU A CA 1
ATOM 1180 C C . GLU A 1 154 ? -24.892 -4.434 18.765 1.00 77.81 154 GLU A C 1
ATOM 1182 O O . GLU A 1 154 ? -24.201 -4.979 19.627 1.00 77.81 154 GLU A O 1
ATOM 1187 N N . GLY A 1 155 ? -25.838 -3.544 19.077 1.00 77.62 155 GLY A N 1
ATOM 1188 C CA . GLY A 1 155 ? -26.132 -3.122 20.450 1.00 77.62 155 GLY A CA 1
ATOM 1189 C C . GLY A 1 155 ? -25.196 -2.046 21.014 1.00 77.62 155 GLY A C 1
ATOM 1190 O O . GLY A 1 155 ? -25.409 -1.602 22.142 1.00 77.62 155 GLY A O 1
ATOM 1191 N N . LYS A 1 156 ? -24.192 -1.587 20.252 1.00 76.94 156 LYS A N 1
ATOM 1192 C CA . LYS A 1 156 ? -23.292 -0.506 20.663 1.00 76.94 156 LYS A CA 1
ATOM 1193 C C . LYS A 1 156 ? -23.476 0.739 19.800 1.00 76.94 156 LYS A C 1
ATOM 1195 O O . LYS A 1 156 ? -23.113 0.770 18.631 1.00 76.94 156 LYS A O 1
ATOM 1200 N N . GLU A 1 157 ? -23.992 1.803 20.402 1.00 79.12 157 GLU A N 1
ATOM 1201 C CA . GLU A 1 157 ? -24.279 3.051 19.678 1.00 79.12 157 GLU A CA 1
ATOM 1202 C C . GLU A 1 157 ? -23.185 4.113 19.834 1.00 79.12 157 GLU A C 1
ATOM 1204 O O . GLU A 1 157 ? -23.059 4.997 18.984 1.00 79.12 157 GLU A O 1
ATOM 1209 N N . LEU A 1 158 ? -22.382 4.023 20.899 1.00 83.12 158 LEU A N 1
ATOM 1210 C CA . LEU A 1 158 ? -21.426 5.050 21.306 1.00 83.12 158 LEU A CA 1
ATOM 1211 C C . LEU A 1 158 ? -20.143 4.435 21.880 1.00 83.12 158 LEU A C 1
ATOM 1213 O O . LEU A 1 158 ? -20.170 3.377 22.511 1.00 83.12 158 LEU A O 1
ATOM 1217 N N . VAL A 1 159 ? -19.025 5.127 21.658 1.00 78.00 159 VAL A N 1
ATOM 1218 C CA . VAL A 1 159 ? -17.707 4.826 22.226 1.00 78.00 159 VAL A CA 1
ATOM 1219 C C . VAL A 1 159 ? -17.131 6.085 22.865 1.00 78.00 159 VAL A C 1
ATOM 1221 O O . VAL A 1 159 ? -16.977 7.112 22.191 1.00 78.00 159 VAL A O 1
ATOM 1224 N N . ALA A 1 160 ? -16.822 6.021 24.160 1.00 78.56 160 ALA A N 1
ATOM 1225 C CA . ALA A 1 160 ? -16.189 7.123 24.882 1.00 78.56 160 ALA A CA 1
ATOM 1226 C C . ALA A 1 160 ? -14.651 7.140 24.692 1.00 78.56 160 ALA A C 1
ATOM 1228 O O . ALA A 1 160 ? -14.058 6.158 24.249 1.00 78.56 160 ALA A O 1
ATOM 1229 N N . PRO A 1 161 ? -13.966 8.260 24.982 1.00 74.81 161 PRO A N 1
ATOM 1230 C CA . PRO A 1 161 ? -12.503 8.274 25.070 1.00 74.81 161 PRO A CA 1
ATOM 1231 C C . PRO A 1 161 ? -12.008 7.350 26.193 1.00 74.81 161 PRO A C 1
ATOM 1233 O O . PRO A 1 161 ? -12.523 7.446 27.306 1.00 74.81 161 PRO A O 1
ATOM 1236 N N . GLY A 1 162 ? -11.012 6.501 25.920 1.00 67.12 162 GLY A N 1
ATOM 1237 C CA . GLY A 1 162 ? -10.491 5.520 26.884 1.00 67.12 162 GLY A CA 1
ATOM 1238 C C . GLY A 1 162 ? -11.404 4.312 27.119 1.00 67.12 162 GLY A C 1
ATOM 1239 O O . GLY A 1 162 ? -11.199 3.571 28.073 1.00 67.12 162 GLY A O 1
ATOM 1240 N N . ASP A 1 163 ? -12.449 4.146 26.304 1.00 68.62 163 ASP A N 1
ATOM 1241 C CA . ASP A 1 163 ? -13.439 3.085 26.480 1.00 68.62 163 ASP A CA 1
ATOM 1242 C C . ASP A 1 163 ? -12.872 1.744 25.987 1.00 68.62 163 ASP A C 1
ATOM 1244 O O . ASP A 1 163 ? -12.763 1.482 24.781 1.00 68.62 163 ASP A O 1
ATOM 1248 N N . ASP A 1 164 ? -12.511 0.895 26.948 1.00 60.78 164 ASP A N 1
ATOM 1249 C CA . ASP A 1 164 ? -12.145 -0.503 26.745 1.00 60.78 164 ASP A CA 1
ATOM 1250 C C . ASP A 1 164 ? -13.430 -1.308 26.553 1.00 60.78 164 ASP A C 1
ATOM 1252 O O . ASP A 1 164 ? -14.089 -1.737 27.499 1.00 60.78 164 ASP A O 1
ATOM 1256 N N . ASN A 1 165 ? -13.845 -1.467 25.304 1.00 50.75 165 ASN A N 1
ATOM 1257 C CA . ASN A 1 165 ? -15.152 -2.012 24.951 1.00 50.75 165 ASN A CA 1
ATOM 1258 C C . ASN A 1 165 ? -15.288 -3.537 25.164 1.00 50.75 165 ASN A C 1
ATOM 1260 O O . ASN A 1 165 ? -15.579 -4.252 24.206 1.00 50.75 165 ASN A O 1
ATOM 1264 N N . ASN A 1 166 ? -15.162 -4.030 26.403 1.00 42.50 166 ASN A N 1
ATOM 1265 C CA . ASN A 1 166 ? -15.526 -5.396 26.799 1.00 42.50 166 ASN A CA 1
ATOM 1266 C C . ASN A 1 166 ? -16.248 -5.436 28.173 1.00 42.50 166 ASN A C 1
ATOM 1268 O O . ASN A 1 166 ? -15.850 -4.706 29.085 1.00 42.50 166 ASN A O 1
ATOM 1272 N N . PRO A 1 167 ? -17.262 -6.303 28.391 1.00 37.50 167 PRO A N 1
ATOM 1273 C CA . PRO A 1 167 ? -17.801 -6.578 29.724 1.00 37.50 167 PRO A CA 1
ATOM 1274 C C . PRO A 1 167 ? -16.769 -7.405 30.517 1.00 37.50 167 PRO A C 1
ATOM 1276 O O . PRO A 1 167 ? -16.511 -8.559 30.182 1.00 37.50 167 PRO A O 1
ATOM 1279 N N . GLN A 1 168 ? -16.121 -6.818 31.529 1.00 31.92 168 GLN A N 1
ATOM 1280 C CA . GLN A 1 168 ? -15.039 -7.481 32.286 1.00 31.92 168 GLN A CA 1
ATOM 1281 C C . GLN A 1 168 ? -15.551 -8.552 33.289 1.00 31.92 168 GLN A C 1
ATOM 1283 O O . GLN A 1 168 ? -16.747 -8.564 33.593 1.00 31.92 168 GLN A O 1
ATOM 1288 N N . PRO A 1 169 ? -14.683 -9.428 33.860 1.00 36.53 169 PRO A N 1
ATOM 1289 C CA . PRO A 1 169 ? -13.808 -9.007 34.971 1.00 36.53 169 PRO A CA 1
ATOM 1290 C C . PRO A 1 169 ? -12.388 -9.628 34.986 1.00 36.53 169 PRO A C 1
ATOM 1292 O O . PRO A 1 169 ? -12.208 -10.828 34.812 1.00 36.53 169 PRO A O 1
ATOM 1295 N N . ASN A 1 170 ? -11.401 -8.804 35.361 1.00 35.44 170 ASN A N 1
ATOM 1296 C CA . ASN A 1 170 ? -10.078 -9.163 35.899 1.00 35.44 170 ASN A CA 1
ATOM 1297 C C . ASN A 1 170 ? -9.101 -9.957 35.010 1.00 35.44 170 ASN A C 1
ATOM 1299 O O . ASN A 1 170 ? -9.068 -11.186 35.055 1.00 35.44 170 ASN A O 1
ATOM 1303 N N . ARG A 1 171 ? -8.137 -9.247 34.406 1.00 31.17 171 ARG A N 1
ATOM 1304 C CA . ARG A 1 171 ? -6.686 -9.460 34.606 1.00 31.17 171 ARG A CA 1
ATOM 1305 C C . ARG A 1 171 ? -5.882 -8.409 33.836 1.00 31.17 171 ARG A C 1
ATOM 1307 O O . ARG A 1 171 ? -6.241 -8.008 32.740 1.00 31.17 171 ARG A O 1
ATOM 1314 N N . SER A 1 172 ? -4.809 -7.966 34.478 1.00 32.72 172 SER A N 1
ATOM 1315 C CA . SER A 1 172 ? -3.758 -7.088 33.967 1.00 32.72 172 SER A CA 1
ATOM 1316 C C . SER A 1 172 ? -3.267 -7.512 32.579 1.00 32.72 172 SER A C 1
ATOM 1318 O O . SER A 1 172 ? -2.972 -8.691 32.392 1.00 32.72 172 SER A O 1
ATOM 1320 N N . HIS A 1 173 ? -3.095 -6.517 31.701 1.00 31.22 173 HIS A N 1
ATOM 1321 C CA . HIS A 1 173 ? -2.760 -6.569 30.266 1.00 31.22 173 HIS A CA 1
ATOM 1322 C C . HIS A 1 173 ? -4.002 -6.604 29.361 1.00 31.22 173 HIS A C 1
ATOM 1324 O O . HIS A 1 173 ? -4.514 -7.652 28.987 1.00 31.22 173 HIS A O 1
ATOM 1330 N N . HIS A 1 174 ? -4.491 -5.398 29.062 1.00 32.78 174 HIS A N 1
ATOM 1331 C CA . HIS A 1 174 ? -5.708 -5.120 28.311 1.00 32.78 174 HIS A CA 1
ATOM 1332 C C . HIS A 1 174 ? -5.422 -5.126 26.803 1.00 32.78 174 HIS A C 1
ATOM 1334 O O . HIS A 1 174 ? -4.897 -4.158 26.261 1.00 32.78 174 HIS A O 1
ATOM 1340 N N . GLU A 1 175 ? -5.785 -6.210 26.126 1.00 35.50 175 GLU A N 1
ATOM 1341 C CA . GLU A 1 175 ? -6.128 -6.184 24.704 1.00 35.50 175 GLU A CA 1
ATOM 1342 C C . GLU A 1 175 ? -7.596 -6.616 24.552 1.00 35.50 175 GLU A C 1
ATOM 1344 O O . GLU A 1 175 ? -8.110 -7.377 25.371 1.00 35.50 175 GLU A O 1
ATOM 1349 N N . GLU A 1 176 ? -8.224 -6.136 23.469 1.00 40.56 176 GLU A N 1
ATOM 1350 C CA . GLU A 1 176 ? -9.312 -6.747 22.678 1.00 40.56 176 GLU A CA 1
ATOM 1351 C C . GLU A 1 176 ? -10.603 -5.918 22.463 1.00 40.56 176 GLU A C 1
ATOM 1353 O O . GLU A 1 176 ? -11.143 -5.273 23.354 1.00 40.56 176 GLU A O 1
ATOM 1358 N N . THR A 1 177 ? -11.072 -5.919 21.204 1.00 47.00 177 THR A N 1
ATOM 1359 C CA . THR A 1 177 ? -11.973 -4.942 20.552 1.00 47.00 177 THR A CA 1
ATOM 1360 C C . THR A 1 177 ? -12.779 -5.603 19.417 1.00 47.00 177 THR A C 1
ATOM 1362 O O . THR A 1 177 ? -12.260 -6.557 18.851 1.00 47.00 177 THR A O 1
ATOM 1365 N N . PHE A 1 178 ? -13.894 -5.013 18.933 1.00 47.44 178 PHE A N 1
ATOM 1366 C CA . PHE A 1 178 ? -14.375 -5.196 17.544 1.00 47.44 178 PHE A CA 1
ATOM 1367 C C . PHE A 1 178 ? -15.058 -3.938 16.964 1.00 47.44 178 PHE A C 1
ATOM 1369 O O . PHE A 1 178 ? -15.899 -3.339 17.627 1.00 47.44 178 PHE A O 1
ATOM 1376 N N . THR A 1 179 ? -14.734 -3.578 15.715 1.00 51.50 179 THR A N 1
ATOM 1377 C CA . THR A 1 179 ? -15.458 -2.598 14.877 1.00 51.50 179 THR A CA 1
ATOM 1378 C C . THR A 1 179 ? -15.364 -3.040 13.414 1.00 51.50 179 THR A C 1
ATOM 1380 O O . THR A 1 179 ? -14.261 -3.309 12.926 1.00 51.50 179 THR A O 1
ATOM 1383 N N . LYS A 1 180 ? -16.494 -3.061 12.698 1.00 46.97 180 LYS A N 1
ATOM 1384 C CA . LYS A 1 180 ? -16.542 -3.236 11.242 1.00 46.97 180 LYS A CA 1
ATOM 1385 C C . LYS A 1 180 ? -16.362 -1.872 10.580 1.00 46.97 180 LYS A C 1
ATOM 1387 O O . LYS A 1 180 ? -16.925 -0.873 11.002 1.00 46.97 180 LYS A O 1
ATOM 1392 N N . LYS A 1 181 ? -15.534 -1.775 9.553 1.00 55.50 181 LYS A N 1
ATOM 1393 C CA . LYS A 1 181 ? -15.195 -0.508 8.907 1.00 55.50 181 LYS A CA 1
ATOM 1394 C C . LYS A 1 181 ? -15.485 -0.584 7.427 1.00 55.50 181 LYS A C 1
ATOM 1396 O O . LYS A 1 181 ? -15.158 -1.580 6.791 1.00 55.50 181 LYS A O 1
ATOM 1401 N N . LYS A 1 182 ? -16.038 0.498 6.883 1.00 46.56 182 LYS A N 1
ATOM 1402 C CA . LYS A 1 182 ? -16.363 0.643 5.466 1.00 46.56 182 LYS A CA 1
ATOM 1403 C C . LYS A 1 182 ? -15.690 1.891 4.913 1.00 46.56 182 LYS A C 1
ATOM 1405 O O . LYS A 1 182 ? -16.025 3.011 5.282 1.00 46.56 182 LYS A O 1
ATOM 1410 N N . SER A 1 183 ? -14.707 1.718 4.038 1.00 43.69 183 SER A N 1
ATOM 1411 C CA . SER A 1 183 ? -14.187 2.820 3.231 1.00 43.69 183 SER A CA 1
ATOM 1412 C C . SER A 1 183 ? -14.952 2.902 1.914 1.00 43.69 183 SER A C 1
ATOM 1414 O O . SER A 1 183 ? -15.392 1.894 1.365 1.00 43.69 183 SER A O 1
ATOM 1416 N N . THR A 1 184 ? -15.102 4.114 1.389 1.00 42.34 184 THR A N 1
ATOM 1417 C CA . THR A 1 184 ? -15.603 4.338 0.029 1.00 42.34 184 THR A CA 1
ATOM 1418 C C . THR A 1 184 ? -14.558 4.007 -1.039 1.00 42.34 184 THR A C 1
ATOM 1420 O O . THR A 1 184 ? -14.906 3.953 -2.216 1.00 42.34 184 THR A O 1
ATOM 1423 N N . MET A 1 185 ? -13.301 3.763 -0.645 1.00 36.22 185 MET A N 1
ATOM 1424 C CA . MET A 1 185 ? -12.190 3.417 -1.530 1.00 36.22 185 MET A CA 1
ATOM 1425 C C . MET A 1 185 ? -11.564 2.080 -1.101 1.00 36.22 185 MET A C 1
ATOM 1427 O O . MET A 1 185 ? -11.356 1.853 0.094 1.00 36.22 185 MET A O 1
ATOM 1431 N N . PRO A 1 186 ? -11.240 1.176 -2.042 1.00 38.84 186 PRO A N 1
ATOM 1432 C CA . PRO A 1 186 ? -10.565 -0.069 -1.705 1.00 38.84 186 PRO A CA 1
ATOM 1433 C C . PRO A 1 186 ? -9.162 0.246 -1.174 1.00 38.84 186 PRO A C 1
ATOM 1435 O O . PRO A 1 186 ? -8.382 0.949 -1.810 1.00 38.84 186 PRO A O 1
ATOM 1438 N N . TRP A 1 187 ? -8.817 -0.280 -0.011 1.00 51.75 187 TRP A N 1
ATOM 1439 C CA . TRP A 1 187 ? -7.509 -0.128 0.617 1.00 51.75 187 TRP A CA 1
ATOM 1440 C C . TRP A 1 187 ? -6.810 -1.489 0.664 1.00 51.75 187 TRP A C 1
ATOM 1442 O O . TRP A 1 187 ? -7.420 -2.531 0.438 1.00 51.75 187 TRP A O 1
ATOM 1452 N N . ILE A 1 188 ? -5.498 -1.486 0.864 1.00 46.53 188 ILE A N 1
ATOM 1453 C CA . ILE A 1 188 ? -4.646 -2.633 0.542 1.00 46.53 188 ILE A CA 1
ATOM 1454 C C . ILE A 1 188 ? -4.446 -3.501 1.773 1.00 46.53 188 ILE A C 1
ATOM 1456 O O . ILE A 1 188 ? -4.011 -3.024 2.816 1.00 46.53 188 ILE A O 1
ATOM 1460 N N . SER A 1 189 ? -4.707 -4.789 1.608 1.00 41.25 189 SER A N 1
ATOM 1461 C CA . SER A 1 189 ? -4.528 -5.817 2.616 1.00 41.25 189 SER A CA 1
ATOM 1462 C C . SER A 1 189 ? -3.539 -6.863 2.127 1.00 41.25 189 SER A C 1
ATOM 1464 O O . SER A 1 189 ? -3.590 -7.331 0.984 1.00 41.25 189 SER A O 1
ATOM 1466 N N . PHE A 1 190 ? -2.663 -7.296 3.021 1.00 40.59 190 PHE A N 1
ATOM 1467 C CA . PHE A 1 190 ? -1.670 -8.312 2.711 1.00 40.59 190 PHE A CA 1
ATOM 1468 C C . PHE A 1 190 ? -2.161 -9.678 3.214 1.00 40.59 190 PHE A C 1
ATOM 1470 O O . PHE A 1 190 ? -2.278 -9.862 4.414 1.00 40.59 190 PHE A O 1
ATOM 1477 N N . ASN A 1 191 ? -2.501 -10.594 2.292 1.00 35.75 191 ASN A N 1
ATOM 1478 C CA . ASN A 1 191 ? -2.190 -12.040 2.258 1.00 35.75 191 ASN A CA 1
ATOM 1479 C C . ASN A 1 191 ? -3.162 -12.857 1.362 1.00 35.75 191 ASN A C 1
ATOM 1481 O O . ASN A 1 191 ? -4.210 -12.380 0.921 1.00 35.75 191 ASN A O 1
ATOM 1485 N N . LYS A 1 192 ? -2.786 -14.125 1.116 1.00 32.09 192 LYS A N 1
ATOM 1486 C CA . LYS A 1 192 ? -3.495 -15.138 0.305 1.00 32.09 192 LYS A CA 1
ATOM 1487 C C . LYS A 1 192 ? -4.598 -15.933 1.034 1.00 32.09 192 LYS A C 1
ATOM 1489 O O . LYS A 1 192 ? -5.363 -16.611 0.356 1.00 32.09 192 LYS A O 1
ATOM 1494 N N . THR A 1 193 ? -4.693 -15.872 2.362 1.00 33.88 193 THR A N 1
ATOM 1495 C CA . THR A 1 193 ? -5.636 -16.650 3.195 1.00 33.88 193 THR A CA 1
ATOM 1496 C C . THR A 1 193 ? -6.808 -15.827 3.743 1.00 33.88 193 THR A C 1
ATOM 1498 O O . THR A 1 193 ? -7.591 -16.338 4.533 1.00 33.88 193 THR A O 1
ATOM 1501 N N . GLY A 1 194 ? -6.970 -14.569 3.314 1.00 27.25 194 GLY A N 1
ATOM 1502 C CA . GLY A 1 194 ? -8.038 -13.687 3.805 1.00 27.25 194 GLY A CA 1
ATOM 1503 C C . GLY A 1 194 ? -7.683 -12.952 5.099 1.00 27.25 194 GLY A C 1
ATOM 1504 O O . GLY A 1 194 ? -8.570 -12.407 5.747 1.00 27.25 194 GLY A O 1
ATOM 1505 N N . HIS A 1 195 ? -6.402 -12.918 5.478 1.00 30.41 195 HIS A N 1
ATOM 1506 C CA . HIS A 1 195 ? -5.956 -12.124 6.613 1.00 30.41 195 HIS A CA 1
ATOM 1507 C C . HIS A 1 195 ? -5.644 -10.714 6.142 1.00 30.41 195 HIS A C 1
ATOM 1509 O O . HIS A 1 195 ? -5.149 -10.480 5.036 1.00 30.41 195 HIS A O 1
ATOM 1515 N N . VAL A 1 196 ? -5.946 -9.784 7.030 1.00 35.91 196 VAL A N 1
ATOM 1516 C CA . VAL A 1 196 ? -5.795 -8.368 6.800 1.00 35.91 196 VAL A CA 1
ATOM 1517 C C . VAL A 1 196 ? -4.643 -7.860 7.652 1.00 35.91 196 VAL A C 1
ATOM 1519 O O . VAL A 1 196 ? -4.804 -7.562 8.832 1.00 35.91 196 VAL A O 1
ATOM 1522 N N . GLU A 1 197 ? -3.442 -7.809 7.070 1.00 37.16 197 GLU A N 1
ATOM 1523 C CA . GLU A 1 197 ? -2.300 -7.152 7.711 1.00 37.16 197 GLU A CA 1
ATOM 1524 C C . GLU A 1 197 ? -2.492 -5.632 7.642 1.00 37.16 197 GLU A C 1
ATOM 1526 O O . GLU A 1 197 ? -2.125 -4.968 6.672 1.00 37.16 197 GLU A O 1
ATOM 1531 N N . LEU A 1 198 ? -3.107 -5.076 8.678 1.00 43.34 198 LEU A N 1
ATOM 1532 C CA . LEU A 1 198 ? -3.175 -3.636 8.882 1.00 43.34 198 LEU A CA 1
ATOM 1533 C C . LEU A 1 198 ? -1.856 -3.148 9.474 1.00 43.34 198 LEU A C 1
ATOM 1535 O O . LEU A 1 198 ? -1.434 -3.613 10.532 1.00 43.34 198 LEU A O 1
ATOM 1539 N N . GLY A 1 199 ? -1.205 -2.220 8.772 1.00 39.75 199 GLY A N 1
ATOM 1540 C CA . GLY A 1 199 ? -0.145 -1.406 9.356 1.00 39.75 199 GLY A CA 1
ATOM 1541 C C . GLY A 1 199 ? -0.706 -0.498 10.450 1.00 39.75 199 GLY A C 1
ATOM 1542 O O . GLY A 1 199 ? -1.911 -0.238 10.488 1.00 39.75 199 GLY A O 1
ATOM 1543 N N . PHE A 1 200 ? 0.178 -0.017 11.323 1.00 34.97 200 PHE A N 1
ATOM 1544 C CA . PHE A 1 200 ? -0.149 0.987 12.329 1.00 34.97 200 PHE A CA 1
ATOM 1545 C C . PHE A 1 200 ? -0.895 2.157 11.680 1.00 34.97 200 PHE A C 1
ATOM 1547 O O . PHE A 1 200 ? -0.447 2.717 10.675 1.00 34.97 200 PHE A O 1
ATOM 1554 N N . PHE A 1 201 ? -2.050 2.484 12.246 1.00 45.12 201 PHE A N 1
ATOM 1555 C CA . PHE A 1 201 ? -2.834 3.648 11.878 1.00 45.12 201 PHE A CA 1
ATOM 1556 C C . PHE A 1 201 ? -2.818 4.615 13.053 1.00 45.12 201 PHE A C 1
ATOM 1558 O O . PHE A 1 201 ? -3.096 4.231 14.190 1.00 45.12 201 PHE A O 1
ATOM 1565 N N . GLU A 1 202 ? -2.535 5.870 12.745 1.00 40.28 202 GLU A N 1
ATOM 1566 C CA . GLU A 1 202 ? -2.646 6.983 13.670 1.00 40.28 202 GLU A CA 1
ATOM 1567 C C . GLU A 1 202 ? -3.583 8.000 13.029 1.00 40.28 202 GLU A C 1
ATOM 1569 O O . GLU A 1 202 ? -3.174 8.777 12.178 1.00 40.28 202 GLU A O 1
ATOM 1574 N N . GLN A 1 203 ? -4.856 8.021 13.411 1.00 44.00 203 GLN A N 1
ATOM 1575 C CA . GLN A 1 203 ? -5.547 9.307 13.409 1.00 44.00 203 GLN A CA 1
ATOM 1576 C C . GLN A 1 203 ? -5.082 10.005 14.666 1.00 44.00 203 GLN A C 1
ATOM 1578 O O . GLN A 1 203 ? -4.933 9.340 15.691 1.00 44.00 203 GLN A O 1
ATOM 1583 N N . LYS A 1 204 ? -4.934 11.334 14.625 1.00 42.81 204 LYS A N 1
ATOM 1584 C CA . LYS A 1 204 ? -4.915 12.116 15.862 1.00 42.81 204 LYS A CA 1
ATOM 1585 C C . LYS A 1 204 ? -6.039 11.580 16.755 1.00 42.81 204 LYS A C 1
ATOM 1587 O O . LYS A 1 204 ? -7.212 11.791 16.438 1.00 42.81 204 LYS A O 1
ATOM 1592 N N . ASN A 1 205 ? -5.657 10.868 17.817 1.00 45.59 205 ASN A N 1
ATOM 1593 C CA . ASN A 1 205 ? -6.495 10.450 18.933 1.00 45.59 205 ASN A CA 1
ATOM 1594 C C . ASN A 1 205 ? -7.188 9.062 18.841 1.00 45.59 205 ASN A C 1
ATOM 1596 O O . ASN A 1 205 ? -8.012 8.777 19.709 1.00 45.59 205 ASN A O 1
ATOM 1600 N N . ILE A 1 206 ? -6.889 8.197 17.852 1.00 48.66 206 ILE A N 1
ATOM 1601 C CA . ILE A 1 206 ? -7.335 6.778 17.816 1.00 48.66 206 ILE A CA 1
ATOM 1602 C C . ILE A 1 206 ? -6.221 5.905 17.210 1.00 48.66 206 ILE A C 1
ATOM 1604 O O . ILE A 1 206 ? -5.786 6.178 16.090 1.00 48.66 206 ILE A O 1
ATOM 1608 N N . MET A 1 207 ? -5.809 4.840 17.910 1.00 43.00 207 MET A N 1
ATOM 1609 C CA . MET A 1 207 ? -4.864 3.836 17.400 1.00 43.00 207 MET A CA 1
ATOM 1610 C C . MET A 1 207 ? -5.587 2.519 17.099 1.00 43.00 207 MET A C 1
ATOM 1612 O O . MET A 1 207 ? -6.414 2.047 17.872 1.00 43.00 207 MET A O 1
ATOM 1616 N N . VAL A 1 208 ? -5.288 1.895 15.963 1.00 42.22 208 VAL A N 1
ATOM 1617 C CA . VAL A 1 208 ? -5.837 0.577 15.591 1.00 42.22 208 VAL A CA 1
ATOM 1618 C C . VAL A 1 208 ? -4.700 -0.425 15.662 1.00 42.22 208 VAL A C 1
ATOM 1620 O O . VAL A 1 208 ? -3.683 -0.242 14.991 1.00 42.22 208 VAL A O 1
ATOM 1623 N N . PHE A 1 209 ? -4.883 -1.478 16.455 1.00 40.94 209 PHE A N 1
ATOM 1624 C CA . PHE A 1 209 ? -3.936 -2.581 16.546 1.00 40.94 209 PHE A CA 1
ATOM 1625 C C . PHE A 1 209 ? -4.422 -3.757 15.700 1.00 40.94 209 PHE A C 1
ATOM 1627 O O . PHE A 1 209 ? -5.614 -4.057 15.589 1.00 40.94 209 PHE A O 1
ATOM 1634 N N . ARG A 1 210 ? -3.461 -4.413 15.052 1.00 41.88 210 ARG A N 1
ATOM 1635 C CA . ARG A 1 210 ? -3.672 -5.634 14.276 1.00 41.88 210 ARG A CA 1
ATOM 1636 C C . ARG A 1 210 ? -4.152 -6.753 15.207 1.00 41.88 210 ARG A C 1
ATOM 1638 O O . ARG A 1 210 ? -3.770 -6.805 16.369 1.00 41.88 210 ARG A O 1
ATOM 1645 N N . LYS A 1 211 ? -4.954 -7.678 14.675 1.00 33.91 211 LYS A N 1
ATOM 1646 C CA . LYS A 1 211 ? -5.255 -8.950 15.342 1.00 33.91 211 LYS A CA 1
ATOM 1647 C C . LYS A 1 211 ? -3.939 -9.706 15.611 1.00 33.91 211 LYS A C 1
ATOM 1649 O O . LYS A 1 211 ? -3.291 -10.114 14.645 1.00 33.91 211 LYS A O 1
ATOM 1654 N N . SER A 1 212 ? -3.560 -9.842 16.884 1.00 32.53 212 SER A N 1
ATOM 1655 C CA . SER A 1 212 ? -2.571 -10.814 17.365 1.00 32.53 212 SER A CA 1
ATOM 1656 C C . SER A 1 212 ? -3.170 -12.232 17.324 1.00 32.53 212 SER A C 1
ATOM 1658 O O . SER A 1 212 ? -4.390 -12.403 17.266 1.00 32.53 212 SER A O 1
ATOM 1660 N N . ASP A 1 213 ? -2.281 -13.207 17.180 1.00 41.03 213 ASP A N 1
ATOM 1661 C CA . ASP A 1 213 ? -2.418 -14.485 16.470 1.00 41.03 213 ASP A CA 1
ATOM 1662 C C . ASP A 1 213 ? -3.357 -15.539 17.085 1.00 41.03 213 ASP A C 1
ATOM 1664 O O . ASP A 1 213 ? -3.690 -15.488 18.261 1.00 41.03 213 ASP A O 1
ATOM 1668 N N . ASP A 1 214 ? -3.662 -16.583 16.307 1.00 29.02 214 ASP A N 1
ATOM 1669 C CA . ASP A 1 214 ? -3.492 -17.942 16.840 1.00 29.02 214 ASP A CA 1
ATOM 1670 C C . ASP A 1 214 ? -2.246 -18.558 16.152 1.00 29.02 214 ASP A C 1
ATOM 1672 O O . ASP A 1 214 ? -2.140 -18.466 14.921 1.00 29.02 214 ASP A O 1
ATOM 1676 N N . PRO A 1 215 ? -1.277 -19.124 16.905 1.00 33.69 215 PRO A N 1
ATOM 1677 C CA . PRO A 1 215 ? -0.003 -19.656 16.399 1.00 33.69 215 PRO A CA 1
ATOM 1678 C C . PRO A 1 215 ? -0.119 -21.134 15.917 1.00 33.69 215 PRO A C 1
ATOM 1680 O O . PRO A 1 215 ? -1.205 -21.711 15.960 1.00 33.69 215 PRO A O 1
ATOM 1683 N N . PRO A 1 216 ? 0.956 -21.755 15.372 1.00 36.34 216 PRO A N 1
ATOM 1684 C CA . PRO A 1 216 ? 0.881 -2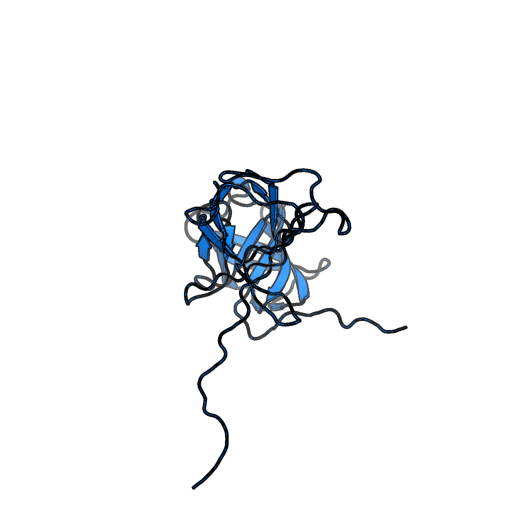2.961 14.549 1.00 36.34 216 PRO A CA 1
ATOM 1685 C C . PRO A 1 216 ? 0.671 -24.216 15.397 1.00 36.34 216 PRO A C 1
ATOM 1687 O O . PRO A 1 216 ? 1.364 -24.421 16.392 1.00 36.34 216 PRO A O 1
ATOM 1690 N N . ASP A 1 217 ? -0.219 -25.102 14.959 1.00 31.55 217 ASP A N 1
ATOM 1691 C CA . ASP A 1 217 ? -0.371 -26.406 15.595 1.00 31.55 217 ASP A CA 1
ATOM 1692 C C . ASP A 1 217 ? 0.773 -27.344 15.172 1.00 31.55 217 ASP A C 1
ATOM 1694 O O . ASP A 1 217 ? 0.719 -28.018 14.143 1.00 31.55 217 ASP A O 1
ATOM 1698 N N . LEU A 1 218 ? 1.849 -27.338 15.961 1.00 34.06 218 LEU A N 1
ATOM 1699 C CA . LEU A 1 218 ? 2.805 -28.438 16.081 1.00 34.06 218 LEU A CA 1
ATOM 1700 C C . LEU A 1 218 ? 3.138 -28.634 17.571 1.00 34.06 218 LEU A C 1
ATOM 1702 O O . LEU A 1 218 ? 4.204 -28.249 18.033 1.00 34.06 218 LEU A O 1
ATOM 1706 N N . ASN A 1 219 ? 2.161 -29.202 18.287 1.00 30.12 219 ASN A N 1
ATOM 1707 C CA . ASN A 1 219 ? 2.221 -30.084 19.467 1.00 30.12 219 ASN A CA 1
ATOM 1708 C C . ASN A 1 219 ? 3.252 -29.802 20.606 1.00 30.12 219 ASN A C 1
ATOM 1710 O O . ASN A 1 219 ? 4.462 -29.781 20.368 1.00 30.12 219 ASN A O 1
ATOM 1714 N N . PRO A 1 220 ? 2.818 -29.719 21.885 1.00 33.91 220 PRO A N 1
ATOM 1715 C CA . PRO A 1 220 ? 3.678 -29.462 23.036 1.00 33.91 220 PRO A CA 1
ATOM 1716 C C . PRO A 1 220 ? 4.350 -30.744 23.564 1.00 33.91 220 PRO A C 1
ATOM 1718 O O . PRO A 1 220 ? 3.896 -31.867 23.370 1.00 33.91 220 PRO A O 1
ATOM 1721 N N . THR A 1 221 ? 5.464 -30.564 24.258 1.00 37.12 221 THR A N 1
ATOM 1722 C CA . THR A 1 221 ? 6.325 -31.597 24.852 1.00 37.12 221 THR A CA 1
ATOM 1723 C C . THR A 1 221 ? 5.624 -32.603 25.791 1.00 37.12 221 THR A C 1
ATOM 1725 O O . THR A 1 221 ? 5.002 -32.177 26.760 1.00 37.12 221 THR A O 1
ATOM 1728 N N . GLY A 1 222 ? 5.912 -33.908 25.624 1.00 28.11 222 GLY A N 1
ATOM 1729 C CA . GLY A 1 222 ? 6.355 -34.784 26.733 1.00 28.11 222 GLY A CA 1
ATOM 1730 C C . GLY A 1 222 ? 5.487 -35.981 27.188 1.00 28.11 222 GLY A C 1
ATOM 1731 O O . GLY A 1 222 ? 4.527 -35.794 27.920 1.00 28.11 222 GLY A O 1
ATOM 1732 N N . HIS A 1 223 ? 6.002 -37.194 26.907 1.00 30.38 223 HIS A N 1
ATOM 1733 C CA . HIS A 1 223 ? 5.868 -38.494 27.617 1.00 30.38 223 HIS A CA 1
ATOM 1734 C C . HIS A 1 223 ? 4.569 -39.324 27.509 1.00 30.38 223 HIS A C 1
ATOM 1736 O O . HIS A 1 223 ? 3.545 -38.969 28.084 1.00 30.38 223 HIS A O 1
ATOM 1742 N N . VAL A 1 224 ? 4.647 -40.508 26.871 1.00 31.36 224 VAL A N 1
ATOM 1743 C CA . VAL A 1 224 ? 5.170 -41.788 27.424 1.00 31.36 224 VAL A CA 1
ATOM 1744 C C . VAL A 1 224 ? 6.031 -42.463 26.360 1.00 31.36 224 VAL A C 1
ATOM 1746 O O . VAL A 1 224 ? 5.646 -42.372 25.174 1.00 31.36 224 VAL A O 1
#

pLDDT: mean 70.43, std 22.52, range [27.25, 98.0]